Protein AF-A0A7C5FCS4-F1 (afdb_monomer_lite)

Structure (mmCIF, N/CA/C/O backbone):
data_AF-A0A7C5FCS4-F1
#
_entry.id   AF-A0A7C5FCS4-F1
#
loop_
_atom_site.group_PDB
_atom_site.id
_atom_site.type_symbol
_atom_site.label_atom_id
_atom_site.label_alt_id
_atom_site.label_comp_id
_atom_site.label_asym_id
_atom_site.label_entity_id
_atom_site.label_seq_id
_atom_site.pdbx_PDB_ins_code
_atom_site.Cartn_x
_atom_site.Cartn_y
_atom_site.Cartn_z
_atom_site.occupancy
_atom_site.B_iso_or_equiv
_atom_site.auth_seq_id
_atom_site.auth_comp_id
_atom_site.auth_asym_id
_atom_site.auth_atom_id
_atom_site.pdbx_PDB_model_num
ATOM 1 N N . MET A 1 1 ? 15.646 -0.796 -1.103 1.00 85.25 1 MET A N 1
ATOM 2 C CA . MET A 1 1 ? 14.174 -0.862 -1.258 1.00 85.25 1 MET A CA 1
ATOM 3 C C . MET A 1 1 ? 13.494 -1.656 -0.151 1.00 85.25 1 MET A C 1
ATOM 5 O O . MET A 1 1 ? 12.630 -1.089 0.493 1.00 85.25 1 MET A O 1
ATOM 9 N N . VAL A 1 2 ? 13.900 -2.902 0.128 1.00 93.81 2 VAL A N 1
ATOM 10 C CA . VAL A 1 2 ? 13.300 -3.752 1.184 1.00 93.81 2 VAL A CA 1
ATOM 11 C C . VAL A 1 2 ? 13.309 -3.095 2.570 1.00 93.81 2 VAL A C 1
ATOM 13 O O . VAL A 1 2 ? 12.252 -2.844 3.139 1.00 93.81 2 VAL A O 1
ATOM 16 N N . ILE A 1 3 ? 14.501 -2.758 3.076 1.00 95.88 3 ILE A N 1
ATOM 17 C CA . ILE A 1 3 ? 14.681 -2.139 4.400 1.00 95.88 3 ILE A CA 1
ATOM 18 C C . ILE A 1 3 ? 13.900 -0.823 4.491 1.00 95.88 3 ILE A C 1
ATOM 20 O O . ILE A 1 3 ? 13.163 -0.596 5.443 1.00 95.88 3 ILE A O 1
ATOM 24 N N . LEU A 1 4 ? 14.008 0.010 3.453 1.00 96.19 4 LEU A N 1
ATOM 25 C CA . LEU A 1 4 ? 13.298 1.283 3.370 1.00 96.19 4 LEU A CA 1
ATOM 26 C C . LEU A 1 4 ? 11.774 1.098 3.430 1.00 96.19 4 LEU A C 1
ATOM 28 O O . LEU A 1 4 ? 11.115 1.793 4.192 1.00 96.19 4 LEU A O 1
ATOM 32 N N . GLY A 1 5 ? 11.223 0.147 2.667 1.00 97.19 5 GLY A N 1
ATOM 33 C CA . GLY A 1 5 ? 9.798 -0.179 2.700 1.00 97.19 5 GLY A CA 1
ATOM 34 C C . GLY A 1 5 ? 9.353 -0.593 4.096 1.00 97.19 5 GLY A C 1
ATOM 35 O O . GLY A 1 5 ? 8.392 -0.031 4.609 1.00 97.19 5 GLY A O 1
ATOM 36 N N . LEU A 1 6 ? 10.102 -1.488 4.746 1.00 98.19 6 LEU A N 1
ATOM 37 C CA . LEU A 1 6 ? 9.809 -1.956 6.102 1.00 98.19 6 LEU A CA 1
ATOM 38 C C . LEU A 1 6 ? 9.769 -0.800 7.110 1.00 98.19 6 LEU A C 1
ATOM 40 O O . LEU A 1 6 ? 8.772 -0.650 7.813 1.00 98.19 6 LEU A O 1
ATOM 44 N N . PHE A 1 7 ? 10.797 0.052 7.145 1.00 98.31 7 PHE A N 1
ATOM 45 C CA . PHE A 1 7 ? 10.842 1.179 8.083 1.00 98.31 7 PHE A CA 1
ATOM 46 C C . PHE A 1 7 ? 9.784 2.248 7.792 1.00 98.31 7 PHE A C 1
ATOM 48 O O . PHE A 1 7 ? 9.177 2.760 8.729 1.00 98.31 7 PHE A O 1
ATOM 55 N N . ILE A 1 8 ? 9.516 2.563 6.519 1.00 98.31 8 ILE A N 1
ATOM 56 C CA . ILE A 1 8 ? 8.449 3.510 6.158 1.00 98.31 8 ILE A CA 1
ATOM 57 C C . ILE A 1 8 ? 7.083 2.941 6.545 1.00 98.31 8 ILE A C 1
ATOM 59 O O . ILE A 1 8 ? 6.282 3.644 7.152 1.00 98.31 8 ILE A O 1
ATOM 63 N N . GLY A 1 9 ? 6.824 1.668 6.245 1.00 98.06 9 GLY A N 1
ATOM 64 C CA . GLY A 1 9 ? 5.586 0.991 6.625 1.00 98.06 9 GLY A CA 1
ATOM 65 C C . GLY A 1 9 ? 5.375 0.974 8.129 1.00 98.06 9 GLY A C 1
ATOM 66 O O . GLY A 1 9 ? 4.300 1.334 8.607 1.00 98.06 9 GLY A O 1
ATOM 67 N N . PHE A 1 10 ? 6.426 0.641 8.876 1.00 98.44 10 PHE A N 1
ATOM 68 C CA . PHE A 1 10 ? 6.411 0.676 10.331 1.00 98.44 10 PHE A CA 1
ATOM 69 C C . PHE A 1 10 ? 6.133 2.085 10.871 1.00 98.44 10 PHE A C 1
ATOM 71 O O . PHE A 1 10 ? 5.265 2.253 11.725 1.00 98.44 10 PHE A O 1
ATOM 78 N N . GLY A 1 11 ? 6.838 3.100 10.361 1.00 98.19 11 GLY A N 1
ATOM 79 C CA . GLY A 1 11 ? 6.703 4.487 10.805 1.00 98.19 11 GLY A CA 1
ATOM 80 C C . GLY A 1 11 ? 5.325 5.076 10.503 1.00 98.19 11 GLY A C 1
ATOM 81 O O . GLY A 1 11 ? 4.679 5.615 11.399 1.00 98.19 11 GLY A O 1
ATOM 82 N N . VAL A 1 12 ? 4.837 4.917 9.267 1.00 98.06 12 VAL A N 1
ATOM 83 C CA . VAL A 1 12 ? 3.504 5.392 8.854 1.00 98.06 12 VAL A CA 1
ATOM 84 C C . VAL A 1 12 ? 2.413 4.701 9.669 1.00 98.06 12 VAL A C 1
ATOM 86 O O . VAL A 1 12 ? 1.536 5.369 10.210 1.00 98.06 12 VAL A O 1
ATOM 89 N N . SER A 1 13 ? 2.487 3.375 9.804 1.00 97.75 13 SER A N 1
ATOM 90 C CA . SER A 1 13 ? 1.533 2.596 10.596 1.00 97.75 13 SER A CA 1
ATOM 91 C C . SER A 1 13 ? 1.537 3.022 12.062 1.00 97.75 13 SER A C 1
ATOM 93 O O . SER A 1 13 ? 0.475 3.277 12.618 1.00 97.75 13 SER A O 1
ATOM 95 N N . SER A 1 14 ? 2.716 3.168 12.673 1.00 96.88 14 SER A N 1
ATOM 96 C CA . SER A 1 14 ? 2.851 3.670 14.046 1.00 96.88 14 SER A CA 1
ATOM 97 C C . SER A 1 14 ? 2.213 5.051 14.212 1.00 96.88 14 SER A C 1
ATOM 99 O O . SER A 1 14 ? 1.534 5.277 15.204 1.00 96.88 14 SER A O 1
ATOM 101 N N . GLY A 1 15 ? 2.358 5.944 13.226 1.00 95.94 15 GLY A N 1
ATOM 102 C CA . GLY A 1 15 ? 1.738 7.272 13.230 1.00 95.94 15 GLY A CA 1
ATOM 103 C C . GLY A 1 15 ? 0.207 7.237 13.285 1.00 95.94 15 GLY A C 1
ATOM 104 O O . GLY A 1 15 ? -0.393 7.962 14.074 1.00 95.94 15 GLY A O 1
ATOM 105 N N . PHE A 1 16 ? -0.432 6.362 12.502 1.00 95.69 16 PHE A N 1
ATOM 106 C CA . PHE A 1 16 ? -1.891 6.171 12.548 1.00 95.69 16 PHE A CA 1
ATOM 107 C C . PHE A 1 16 ? -2.375 5.467 13.818 1.00 95.69 16 PHE A C 1
ATOM 109 O O . PHE A 1 16 ? -3.551 5.570 14.150 1.00 95.69 16 PHE A O 1
ATOM 116 N N . LEU A 1 17 ? -1.489 4.744 14.500 1.00 95.56 17 LEU A N 1
ATOM 117 C CA . LEU A 1 17 ? -1.783 3.994 15.718 1.00 95.56 17 LEU A CA 1
ATOM 118 C C . LEU A 1 17 ? -1.378 4.746 16.995 1.00 95.56 17 LEU A C 1
ATOM 120 O O . LEU A 1 17 ? -1.420 4.164 18.076 1.00 95.56 17 LEU A O 1
ATOM 124 N N . LEU A 1 18 ? -0.977 6.018 16.890 1.00 91.88 18 LEU A N 1
ATOM 125 C CA . LEU A 1 18 ? -0.641 6.830 18.055 1.00 91.88 18 LEU A CA 1
ATOM 126 C C . LEU A 1 18 ? -1.864 6.981 18.958 1.00 91.88 18 LEU A C 1
ATOM 128 O O . LEU A 1 18 ? -2.881 7.554 18.569 1.00 91.88 18 LEU A O 1
ATOM 132 N N . TYR A 1 19 ? -1.729 6.491 20.186 1.00 87.69 19 TYR A N 1
ATOM 133 C CA . TYR A 1 19 ? -2.782 6.514 21.184 1.00 87.69 19 TYR A CA 1
ATOM 134 C C . TYR A 1 19 ? -2.382 7.397 22.365 1.00 87.69 19 TYR A C 1
ATOM 136 O O . TYR A 1 19 ? -1.317 7.234 22.956 1.00 87.69 19 TYR A O 1
ATOM 144 N N . SER A 1 20 ? -3.248 8.352 22.707 1.00 83.69 20 SER A N 1
ATOM 145 C CA . SER A 1 20 ? -3.027 9.305 23.803 1.00 83.69 20 SER A CA 1
ATOM 146 C C . SER A 1 20 ? -3.651 8.863 25.131 1.00 83.69 20 SER A C 1
ATOM 148 O O . SER A 1 20 ? -3.504 9.559 26.135 1.00 83.69 20 SER A O 1
ATOM 150 N N . GLY A 1 21 ? -4.406 7.757 25.137 1.00 81.38 21 GLY A N 1
ATOM 151 C CA . GLY A 1 21 ? -5.218 7.328 26.280 1.00 81.38 21 GLY A CA 1
ATOM 152 C C . GLY A 1 21 ? -6.524 8.107 26.468 1.00 81.38 21 GLY A C 1
ATOM 153 O O . GLY A 1 21 ? -7.326 7.739 27.319 1.00 81.38 21 GLY A O 1
ATOM 154 N N . LYS A 1 22 ? -6.742 9.190 25.708 1.00 80.62 22 LYS A N 1
ATOM 155 C CA . LYS A 1 22 ? -7.906 10.082 25.866 1.00 80.62 22 LYS A CA 1
ATOM 156 C C . LYS A 1 22 ? -8.926 9.969 24.742 1.00 80.62 22 LYS A C 1
ATOM 158 O O . LYS A 1 22 ? -10.093 10.262 24.968 1.00 80.62 22 LYS A O 1
ATOM 163 N N . GLU A 1 23 ? -8.485 9.564 23.556 1.00 84.62 23 GLU A N 1
ATOM 164 C CA . GLU A 1 23 ? -9.305 9.503 22.346 1.00 84.62 23 GLU A CA 1
ATOM 165 C C . GLU A 1 23 ? -9.105 8.166 21.638 1.00 84.62 23 GLU A C 1
ATOM 167 O O . GLU A 1 23 ? -8.012 7.601 21.664 1.00 84.62 23 GLU A O 1
ATOM 172 N N . LEU A 1 24 ? -10.155 7.677 20.977 1.00 89.44 24 LEU A N 1
ATOM 173 C CA . LEU A 1 24 ? -10.100 6.435 20.211 1.00 89.44 24 LEU A CA 1
ATOM 174 C C . LEU A 1 24 ? -9.298 6.614 18.923 1.00 89.44 24 LEU A C 1
ATOM 176 O O . LEU A 1 24 ? -9.475 7.590 18.191 1.00 89.44 24 LEU A O 1
ATOM 180 N N . VAL A 1 25 ? -8.482 5.616 18.592 1.00 92.44 25 VAL A N 1
ATOM 181 C CA . VAL A 1 25 ? -7.771 5.582 17.313 1.00 92.44 25 VAL A CA 1
ATOM 182 C C . VAL A 1 25 ? -8.746 5.233 16.194 1.00 92.44 25 VAL A C 1
ATOM 184 O O . VAL A 1 25 ? -9.406 4.194 16.233 1.00 92.44 25 VAL A O 1
ATOM 187 N N . ASN A 1 26 ? -8.834 6.084 15.170 1.00 93.50 26 ASN A N 1
ATOM 188 C CA . ASN A 1 26 ? -9.756 5.867 14.059 1.00 93.50 26 ASN A CA 1
ATOM 189 C C . ASN A 1 26 ? -9.263 4.742 13.130 1.00 93.50 26 ASN A C 1
ATOM 191 O O . ASN A 1 26 ? -8.435 4.954 12.238 1.00 93.50 26 ASN A O 1
ATOM 195 N N . ALA A 1 27 ? -9.833 3.551 13.302 1.00 95.44 27 ALA A N 1
ATOM 196 C CA . ALA A 1 27 ? -9.495 2.351 12.548 1.00 95.44 27 ALA A CA 1
ATOM 197 C C . ALA A 1 27 ? -9.761 2.490 11.039 1.00 95.44 27 ALA A C 1
ATOM 199 O O . ALA A 1 27 ? -9.074 1.866 10.229 1.00 95.44 27 ALA A O 1
ATOM 200 N N . LEU A 1 28 ? -10.713 3.339 10.629 1.00 95.38 28 LEU A N 1
ATOM 201 C CA . LEU A 1 28 ? -11.002 3.563 9.209 1.00 95.38 28 LEU A CA 1
ATOM 202 C C . LEU A 1 28 ? -9.877 4.308 8.495 1.00 95.38 28 LEU A C 1
ATOM 204 O O . LEU A 1 28 ? -9.607 4.013 7.332 1.00 95.38 28 LEU A O 1
ATOM 208 N N . LEU A 1 29 ? -9.200 5.237 9.176 1.00 95.12 29 LEU A N 1
ATOM 209 C CA . LEU A 1 29 ? -8.055 5.942 8.595 1.00 95.12 29 LEU A CA 1
ATOM 210 C C . LEU A 1 29 ? -6.896 4.979 8.353 1.00 95.12 29 LEU A C 1
ATOM 212 O O . LEU A 1 29 ? -6.301 5.000 7.276 1.00 95.12 29 LEU A O 1
ATOM 216 N N . TYR A 1 30 ? -6.638 4.091 9.313 1.00 97.25 30 TYR A N 1
ATOM 217 C CA . TYR A 1 30 ? -5.653 3.029 9.156 1.00 97.25 30 TYR A CA 1
ATOM 218 C C . TYR A 1 30 ? -5.995 2.125 7.964 1.00 97.25 30 TYR A C 1
ATOM 220 O O . TYR A 1 30 ? -5.184 1.961 7.053 1.00 97.25 30 TYR A O 1
ATOM 228 N N . LEU A 1 31 ? -7.221 1.587 7.916 1.00 97.75 31 LEU A N 1
ATOM 229 C CA . LEU A 1 31 ? -7.670 0.736 6.810 1.00 97.75 31 LEU A CA 1
ATOM 230 C C . LEU A 1 31 ? -7.550 1.444 5.457 1.00 97.75 31 LEU A C 1
ATOM 232 O O . LEU A 1 31 ? -7.069 0.857 4.491 1.00 97.75 31 LEU A O 1
ATOM 236 N N . PHE A 1 32 ? -7.958 2.708 5.371 1.00 97.06 32 PHE A N 1
ATOM 237 C CA . PHE A 1 32 ? -7.907 3.451 4.121 1.00 97.06 32 PHE A CA 1
ATOM 238 C C . PHE A 1 32 ? -6.467 3.727 3.676 1.00 97.06 32 PHE A C 1
ATOM 240 O O . PHE A 1 32 ? -6.083 3.308 2.587 1.00 97.06 32 PHE A O 1
ATOM 247 N N . PHE A 1 33 ? -5.655 4.390 4.503 1.00 97.62 33 PHE A N 1
ATOM 248 C CA . PHE A 1 33 ? -4.335 4.879 4.091 1.00 97.62 33 PHE A CA 1
ATOM 249 C C . PHE A 1 33 ? -3.237 3.818 4.116 1.00 97.62 33 PHE A C 1
ATOM 251 O O . PHE A 1 33 ? -2.309 3.898 3.314 1.00 97.62 33 PHE A O 1
ATOM 258 N N . VAL A 1 34 ? -3.319 2.831 5.009 1.00 98.06 34 VAL A N 1
ATOM 259 C CA . VAL A 1 34 ? -2.264 1.818 5.175 1.00 98.06 34 VAL A CA 1
ATOM 260 C C . VAL A 1 34 ? -2.566 0.560 4.360 1.00 98.06 34 VAL A C 1
ATOM 262 O O . VAL A 1 34 ? -1.643 -0.088 3.860 1.00 98.06 34 VAL A O 1
ATOM 265 N N . VAL A 1 35 ? -3.847 0.227 4.171 1.00 98.00 35 VAL A N 1
ATOM 266 C CA . VAL A 1 35 ? -4.261 -1.033 3.535 1.00 98.00 35 VAL A CA 1
ATOM 267 C C . VAL A 1 35 ? -4.834 -0.804 2.135 1.00 98.00 35 VAL A C 1
ATOM 269 O O . VAL A 1 35 ? -4.206 -1.193 1.147 1.00 98.00 35 VAL A O 1
ATOM 272 N N . PHE A 1 36 ? -6.001 -0.163 2.026 1.00 97.44 36 PHE A N 1
ATOM 273 C CA . PHE A 1 36 ? -6.780 -0.129 0.783 1.00 97.44 36 PHE A CA 1
ATOM 274 C C . PHE A 1 36 ? -6.215 0.814 -0.279 1.00 97.44 36 PHE A C 1
ATOM 276 O O . PHE A 1 36 ? -6.084 0.410 -1.433 1.00 97.44 36 PHE A O 1
ATOM 283 N N . LEU A 1 37 ? -5.841 2.044 0.080 1.00 97.31 37 LEU A N 1
ATOM 284 C CA . LEU A 1 37 ? -5.307 3.019 -0.873 1.00 97.31 37 LEU A CA 1
ATOM 285 C C . LEU A 1 37 ? -3.985 2.535 -1.498 1.00 97.31 37 LEU A C 1
ATOM 287 O O . LEU A 1 37 ? -3.875 2.529 -2.728 1.00 97.31 37 LEU A O 1
ATOM 291 N N . PRO A 1 38 ? -3.006 2.024 -0.725 1.00 97.19 38 PRO A N 1
ATOM 292 C CA . PRO A 1 38 ? -1.806 1.454 -1.320 1.00 97.19 38 PRO A CA 1
ATOM 293 C C . PRO A 1 38 ? -2.103 0.204 -2.165 1.00 97.19 38 PRO A C 1
ATOM 295 O O . PRO A 1 38 ? -1.353 -0.097 -3.100 1.00 97.19 38 PRO A O 1
ATOM 298 N N . ALA A 1 39 ? -3.129 -0.588 -1.819 1.00 96.31 39 ALA A N 1
ATOM 299 C CA . ALA A 1 39 ? -3.498 -1.777 -2.594 1.00 96.31 39 ALA A CA 1
ATOM 300 C C . ALA A 1 39 ? -4.077 -1.362 -3.951 1.00 96.31 39 ALA A C 1
ATOM 302 O O . ALA A 1 39 ? -3.617 -1.858 -4.976 1.00 96.31 39 ALA A O 1
ATOM 303 N N . LEU A 1 40 ? -4.969 -0.367 -3.962 1.00 97.25 40 LEU A N 1
ATOM 304 C CA . LEU A 1 40 ? -5.523 0.241 -5.170 1.00 97.25 40 LEU A CA 1
ATOM 305 C C . LEU A 1 40 ? -4.425 0.749 -6.109 1.00 97.25 40 LEU A C 1
ATOM 307 O O . LEU A 1 40 ? -4.446 0.434 -7.297 1.00 97.25 40 LEU A O 1
ATOM 311 N N . PHE A 1 41 ? -3.431 1.479 -5.595 1.00 97.25 41 PHE A N 1
ATOM 312 C CA . PHE A 1 41 ? -2.316 1.942 -6.428 1.00 97.25 41 PHE A CA 1
ATOM 313 C C . PHE A 1 41 ? -1.488 0.791 -7.007 1.00 97.25 41 PHE A C 1
ATOM 315 O O . PHE A 1 41 ? -1.041 0.876 -8.153 1.00 97.25 41 PHE A O 1
ATOM 322 N N . SER A 1 42 ? -1.328 -0.307 -6.263 1.00 95.81 42 SER A N 1
ATOM 323 C CA . SER A 1 42 ? -0.644 -1.507 -6.765 1.00 95.81 42 SER A CA 1
ATOM 324 C C . SER A 1 42 ? -1.430 -2.140 -7.922 1.00 95.81 42 SER A C 1
ATOM 326 O O . SER A 1 42 ? -0.846 -2.473 -8.954 1.00 95.81 42 SER A O 1
ATOM 328 N N . THR A 1 43 ? -2.761 -2.214 -7.804 1.00 95.81 43 THR A N 1
ATOM 329 C CA . THR A 1 43 ? -3.659 -2.672 -8.875 1.00 95.81 43 THR A CA 1
ATOM 330 C C . THR A 1 43 ? -3.566 -1.792 -10.113 1.00 95.81 43 THR A C 1
ATOM 332 O O . THR A 1 43 ? -3.383 -2.301 -11.215 1.00 95.81 43 THR A O 1
ATOM 335 N N . VAL A 1 44 ? -3.659 -0.469 -9.945 1.00 96.06 44 VAL A N 1
ATOM 336 C CA . VAL A 1 44 ? -3.573 0.493 -11.055 1.00 96.06 44 VAL A CA 1
ATOM 337 C C . VAL A 1 44 ? -2.228 0.364 -11.765 1.00 96.06 44 VAL A C 1
ATOM 339 O O . VAL A 1 44 ? -2.181 0.316 -12.991 1.00 96.06 44 VAL A O 1
ATOM 342 N N . THR A 1 45 ? -1.141 0.217 -11.008 1.00 94.44 45 THR A N 1
ATOM 343 C CA . THR A 1 45 ? 0.206 0.019 -11.557 1.00 94.44 45 THR A CA 1
ATOM 344 C C . THR A 1 45 ? 0.292 -1.267 -12.381 1.00 94.44 45 THR A C 1
ATOM 346 O O . THR A 1 45 ? 0.848 -1.251 -13.480 1.00 94.44 45 THR A O 1
ATOM 349 N N . LEU A 1 46 ? -0.306 -2.367 -11.906 1.00 94.06 46 LEU A N 1
ATOM 350 C CA . LEU A 1 46 ? -0.383 -3.604 -12.684 1.00 94.06 46 LEU A CA 1
ATOM 351 C C . LEU A 1 46 ? -1.163 -3.400 -13.987 1.00 94.06 46 LEU A C 1
ATOM 353 O O . LEU A 1 46 ? -0.707 -3.816 -15.046 1.00 94.06 46 LEU A O 1
ATOM 357 N N . VAL A 1 47 ? -2.329 -2.758 -13.918 1.00 93.25 47 VAL A N 1
ATOM 358 C CA . VAL A 1 47 ? -3.176 -2.507 -15.090 1.00 93.25 47 VAL A CA 1
ATOM 359 C C . VAL A 1 47 ? -2.425 -1.673 -16.131 1.00 93.25 47 VAL A C 1
ATOM 361 O O . VAL A 1 47 ? -2.406 -2.032 -17.306 1.00 93.25 47 VAL A O 1
ATOM 364 N N . LEU A 1 48 ? -1.727 -0.616 -15.709 1.00 91.44 48 LEU A N 1
ATOM 365 C CA . LEU A 1 48 ? -0.900 0.204 -16.599 1.00 91.44 48 LEU A CA 1
ATOM 366 C C . LEU A 1 48 ? 0.241 -0.595 -17.242 1.00 91.44 48 LEU A C 1
ATOM 368 O O . LEU A 1 48 ? 0.505 -0.424 -18.432 1.00 91.44 48 LEU A O 1
ATOM 372 N N . LEU A 1 49 ? 0.879 -1.502 -16.494 1.00 89.94 49 LEU A N 1
ATOM 373 C CA . LEU A 1 49 ? 1.891 -2.412 -17.036 1.00 89.94 49 LEU A CA 1
ATOM 374 C C . LEU A 1 49 ? 1.307 -3.345 -18.108 1.00 89.94 49 LEU A C 1
ATOM 376 O O . LEU A 1 49 ? 1.969 -3.612 -19.111 1.00 89.94 49 LEU A O 1
ATOM 380 N N . LEU A 1 50 ? 0.076 -3.832 -17.920 1.00 87.50 50 LEU A N 1
ATOM 381 C CA . LEU A 1 50 ? -0.598 -4.678 -18.910 1.00 87.50 50 LEU A CA 1
ATOM 382 C C . LEU A 1 50 ? -0.889 -3.918 -20.213 1.00 87.50 50 LEU A C 1
ATOM 384 O O . LEU A 1 50 ? -0.806 -4.518 -21.283 1.00 87.50 50 LEU A O 1
ATOM 388 N N . PHE A 1 51 ? -1.156 -2.609 -20.141 1.00 84.00 51 PHE A N 1
ATOM 389 C CA . PHE A 1 51 ? -1.318 -1.754 -21.322 1.00 84.00 51 PHE A CA 1
ATOM 390 C C . PHE A 1 51 ? 0.012 -1.349 -21.977 1.00 84.00 51 PHE A C 1
ATOM 392 O O . PHE A 1 51 ? 0.078 -1.219 -23.197 1.00 84.00 51 PHE A O 1
ATOM 399 N N . ARG A 1 52 ? 1.079 -1.141 -21.194 1.00 76.50 52 ARG A N 1
ATOM 400 C CA . ARG A 1 52 ? 2.396 -0.676 -21.674 1.00 76.50 52 ARG A CA 1
ATOM 401 C C . ARG A 1 52 ? 3.490 -1.660 -21.268 1.00 76.50 52 ARG A C 1
ATOM 403 O O . ARG A 1 52 ? 4.275 -1.416 -20.352 1.00 76.50 52 ARG A O 1
ATOM 410 N N . ARG A 1 53 ? 3.516 -2.805 -21.952 1.00 69.81 53 ARG A N 1
ATOM 411 C CA . ARG A 1 53 ? 4.401 -3.925 -21.621 1.00 69.81 53 ARG A CA 1
ATOM 412 C C . ARG A 1 53 ? 5.796 -3.752 -22.228 1.00 69.81 53 ARG A C 1
ATOM 414 O O . ARG A 1 53 ? 6.114 -4.364 -23.246 1.00 69.81 53 ARG A O 1
ATOM 421 N N . ASP A 1 54 ? 6.627 -2.941 -21.582 1.00 69.88 54 ASP A N 1
ATOM 422 C CA . ASP A 1 54 ? 8.066 -2.854 -21.852 1.00 69.88 54 ASP A CA 1
ATOM 423 C C . ASP A 1 54 ? 8.898 -3.480 -20.704 1.00 69.88 54 ASP A C 1
ATOM 425 O O . ASP A 1 54 ? 8.418 -3.664 -19.580 1.00 69.88 54 ASP A O 1
ATOM 429 N N . ALA A 1 55 ? 10.140 -3.886 -20.993 1.00 66.19 55 ALA A N 1
ATOM 430 C CA . ALA A 1 55 ? 10.984 -4.601 -20.028 1.00 66.19 55 ALA A CA 1
ATOM 431 C C . ALA A 1 55 ? 11.449 -3.712 -18.858 1.00 66.19 55 ALA A C 1
ATOM 433 O O . ALA A 1 55 ? 11.555 -4.183 -17.725 1.00 66.19 55 ALA A O 1
ATOM 434 N N . LYS A 1 56 ? 11.677 -2.416 -19.111 1.00 72.19 56 LYS A N 1
ATOM 435 C CA . LYS A 1 56 ? 12.115 -1.443 -18.097 1.00 72.19 56 LYS A CA 1
ATOM 436 C C . LYS A 1 56 ? 11.002 -1.165 -17.077 1.00 72.19 56 LYS A C 1
ATOM 438 O O . LYS A 1 56 ? 11.250 -1.110 -15.875 1.00 72.19 56 LYS A O 1
ATOM 443 N N . SER A 1 57 ? 9.767 -1.062 -17.552 1.00 79.62 57 SER A N 1
ATOM 444 C CA . SER A 1 57 ? 8.535 -0.955 -16.777 1.00 79.62 57 SER A CA 1
ATOM 445 C C . SER A 1 57 ? 8.329 -2.203 -15.926 1.00 79.62 57 SER A C 1
ATOM 447 O O . SER A 1 57 ? 8.043 -2.084 -14.739 1.00 79.62 57 SER A O 1
ATOM 449 N N . LEU A 1 58 ? 8.583 -3.405 -16.462 1.00 84.81 58 LEU A N 1
ATOM 450 C CA . LEU A 1 58 ? 8.467 -4.648 -15.693 1.00 84.81 58 LEU A CA 1
ATOM 451 C C . LEU A 1 58 ? 9.391 -4.670 -14.461 1.00 84.81 58 LEU A C 1
ATOM 453 O O . LEU A 1 58 ? 8.943 -5.007 -13.364 1.00 84.81 58 LEU A O 1
ATOM 457 N N . GLU A 1 59 ? 10.665 -4.302 -14.617 1.00 85.69 59 GLU A N 1
ATOM 458 C CA . GLU A 1 59 ? 11.621 -4.237 -13.499 1.00 85.69 59 GLU A CA 1
ATOM 459 C C . GLU A 1 59 ? 11.267 -3.139 -12.484 1.00 85.69 59 GLU A C 1
ATOM 461 O O . GLU A 1 59 ? 11.338 -3.362 -11.267 1.00 85.69 59 GLU A O 1
ATOM 466 N N . GLY A 1 60 ? 10.814 -1.979 -12.968 1.00 89.19 60 GLY A N 1
ATOM 467 C CA . GLY A 1 60 ? 10.313 -0.895 -12.123 1.00 89.19 60 GLY A CA 1
ATOM 468 C C . GLY A 1 60 ? 9.092 -1.313 -11.297 1.00 89.19 60 GLY A C 1
ATOM 469 O O . GLY A 1 60 ? 9.055 -1.094 -10.084 1.00 89.19 60 GLY A O 1
ATOM 470 N N . VAL A 1 61 ? 8.125 -1.993 -11.918 1.00 92.44 61 VAL A N 1
ATOM 471 C CA . VAL A 1 61 ? 6.914 -2.491 -11.248 1.00 92.44 61 VAL A CA 1
ATOM 472 C C . VAL A 1 61 ? 7.247 -3.580 -10.232 1.00 92.44 61 VAL A C 1
ATOM 474 O O . VAL A 1 61 ? 6.742 -3.526 -9.112 1.00 92.44 61 VAL A O 1
ATOM 477 N N . LYS A 1 62 ? 8.149 -4.521 -10.551 1.00 93.06 62 LYS A N 1
ATOM 478 C CA . LYS A 1 62 ? 8.639 -5.512 -9.572 1.00 93.06 62 LYS A CA 1
ATOM 479 C C . LYS A 1 62 ? 9.242 -4.833 -8.346 1.00 93.06 62 LYS A C 1
ATOM 481 O O . LYS A 1 62 ? 8.920 -5.205 -7.221 1.00 93.06 62 LYS A O 1
ATOM 486 N N . SER A 1 63 ? 10.072 -3.813 -8.559 1.00 92.38 63 SER A N 1
ATOM 487 C CA . SER A 1 63 ? 10.691 -3.044 -7.474 1.00 92.38 63 SER A CA 1
ATOM 488 C C . SER A 1 63 ? 9.653 -2.301 -6.627 1.00 92.38 63 SER A C 1
ATOM 490 O O . SER A 1 63 ? 9.745 -2.311 -5.399 1.00 92.38 63 SER A O 1
ATOM 492 N N . SER A 1 64 ? 8.636 -1.711 -7.265 1.00 93.94 64 SER A N 1
ATOM 493 C CA . SER A 1 64 ? 7.513 -1.047 -6.590 1.00 93.94 64 SER A CA 1
ATOM 494 C C . SER A 1 64 ? 6.682 -2.026 -5.752 1.00 93.94 64 SER A C 1
ATOM 496 O O . SER A 1 64 ? 6.403 -1.760 -4.583 1.00 93.94 64 SER A O 1
ATOM 498 N N . PHE A 1 65 ? 6.351 -3.201 -6.295 1.00 95.94 65 PHE A N 1
ATOM 499 C CA . PHE A 1 65 ? 5.599 -4.231 -5.572 1.00 95.94 65 PHE A CA 1
ATOM 500 C C . PHE A 1 65 ? 6.399 -4.833 -4.425 1.00 95.94 65 PHE A C 1
ATOM 502 O O . PHE A 1 65 ? 5.842 -5.057 -3.352 1.00 95.94 65 PHE A O 1
ATOM 509 N N . LEU A 1 66 ? 7.707 -5.027 -4.607 1.00 96.25 66 LEU A N 1
ATOM 510 C CA . LEU A 1 66 ? 8.594 -5.459 -3.534 1.00 96.25 66 LEU A CA 1
ATOM 511 C C . LEU A 1 66 ? 8.634 -4.420 -2.405 1.00 96.25 66 LEU A C 1
ATOM 513 O O . LEU A 1 66 ? 8.480 -4.775 -1.240 1.00 96.25 66 LEU A O 1
ATOM 517 N N . PHE A 1 67 ? 8.776 -3.134 -2.736 1.00 97.19 67 PHE A N 1
ATOM 518 C CA . PHE A 1 67 ? 8.692 -2.056 -1.750 1.00 97.19 67 PHE A CA 1
ATOM 519 C C . PHE A 1 67 ? 7.345 -2.069 -1.011 1.00 97.19 67 PHE A C 1
ATOM 521 O O . PHE A 1 67 ? 7.328 -2.063 0.218 1.00 97.19 67 PHE A O 1
ATOM 528 N N . GLY A 1 68 ? 6.227 -2.148 -1.741 1.00 96.94 68 GLY A N 1
ATOM 529 C CA . GLY A 1 68 ? 4.881 -2.178 -1.166 1.00 96.94 68 GLY A CA 1
ATOM 530 C C . GLY A 1 68 ? 4.624 -3.395 -0.271 1.00 96.94 68 GLY A C 1
ATOM 531 O O . GLY A 1 68 ? 3.970 -3.272 0.762 1.00 96.94 68 GLY A O 1
ATOM 532 N N . LEU A 1 69 ? 5.170 -4.562 -0.625 1.00 97.88 69 LEU A N 1
ATOM 533 C CA . LEU A 1 69 ? 5.092 -5.772 0.194 1.00 97.88 69 LEU A CA 1
ATOM 534 C C . LEU A 1 69 ? 5.793 -5.564 1.541 1.00 97.88 69 LEU A C 1
ATOM 536 O O . LEU A 1 69 ? 5.197 -5.804 2.590 1.00 97.88 69 LEU A O 1
ATOM 540 N N . PHE A 1 70 ? 7.033 -5.071 1.524 1.00 98.25 70 PHE A N 1
ATOM 541 C CA . PHE A 1 70 ? 7.780 -4.823 2.758 1.00 98.25 70 PHE A CA 1
ATOM 542 C C . PHE A 1 70 ? 7.223 -3.652 3.569 1.00 98.25 70 PHE A C 1
ATOM 544 O O . PHE A 1 70 ? 7.263 -3.712 4.794 1.00 98.25 70 PHE A O 1
ATOM 551 N N . PHE A 1 71 ? 6.619 -2.653 2.922 1.00 98.50 71 PHE A N 1
ATOM 552 C CA . PHE A 1 71 ? 5.803 -1.643 3.594 1.00 98.50 71 PHE A CA 1
ATOM 553 C C . PHE A 1 71 ? 4.660 -2.282 4.387 1.00 98.50 71 PHE A C 1
ATOM 555 O O . PHE A 1 71 ? 4.513 -2.009 5.576 1.00 98.50 71 PHE A O 1
ATOM 562 N N . SER A 1 72 ? 3.887 -3.189 3.784 1.00 98.31 72 SER A N 1
ATOM 563 C CA . SER A 1 72 ? 2.800 -3.865 4.501 1.00 98.31 72 SER A CA 1
ATOM 564 C C . SER A 1 72 ? 3.283 -4.803 5.598 1.00 98.31 72 SER A C 1
ATOM 566 O O . SER A 1 72 ? 2.629 -4.887 6.631 1.00 98.31 72 SER A O 1
ATOM 568 N N . ILE A 1 73 ? 4.432 -5.458 5.421 1.00 98.50 73 ILE A N 1
ATOM 569 C CA . ILE A 1 73 ? 5.061 -6.254 6.483 1.00 98.50 73 ILE A CA 1
ATOM 570 C C . ILE A 1 73 ? 5.464 -5.348 7.655 1.00 98.50 73 ILE A C 1
ATOM 572 O O . ILE A 1 73 ? 5.139 -5.649 8.801 1.00 98.50 73 ILE A O 1
ATOM 576 N N . GLY A 1 74 ? 6.111 -4.212 7.382 1.00 98.50 74 GLY A N 1
ATOM 577 C CA . GLY A 1 74 ? 6.455 -3.224 8.406 1.00 98.50 74 GLY A CA 1
ATOM 578 C C . GLY A 1 74 ? 5.224 -2.686 9.139 1.00 98.50 74 GLY A C 1
ATOM 579 O O . GLY A 1 74 ? 5.218 -2.619 10.366 1.00 98.50 74 GLY A O 1
ATOM 580 N N . ALA A 1 75 ? 4.154 -2.374 8.404 1.00 98.62 75 ALA A N 1
ATOM 581 C CA . ALA A 1 75 ? 2.886 -1.922 8.973 1.00 98.62 75 ALA A CA 1
ATOM 582 C C . ALA A 1 75 ? 2.195 -2.998 9.828 1.00 98.62 75 ALA A C 1
ATOM 584 O O . ALA A 1 75 ? 1.652 -2.700 10.890 1.00 98.62 75 ALA A O 1
ATOM 585 N N . PHE A 1 76 ? 2.250 -4.258 9.394 1.00 98.44 76 PHE A N 1
ATOM 586 C CA . PHE A 1 76 ? 1.740 -5.393 10.156 1.00 98.44 76 PHE A CA 1
ATOM 587 C C . PHE A 1 76 ? 2.486 -5.540 11.485 1.00 98.44 76 PHE A C 1
ATOM 589 O O . PHE A 1 76 ? 1.855 -5.625 12.535 1.00 98.44 76 PHE A O 1
ATOM 596 N N . PHE A 1 77 ? 3.822 -5.487 11.469 1.00 98.12 77 PHE A N 1
ATOM 597 C CA . PHE A 1 77 ? 4.611 -5.540 12.700 1.00 98.12 77 PHE A CA 1
ATOM 598 C C . PHE A 1 77 ? 4.379 -4.333 13.609 1.00 98.12 77 PHE A C 1
ATOM 600 O O . PHE A 1 77 ? 4.294 -4.519 14.818 1.00 98.12 77 PHE A O 1
ATOM 607 N N . ALA A 1 78 ? 4.223 -3.124 13.062 1.00 98.06 78 ALA A N 1
ATOM 608 C CA . ALA A 1 78 ? 3.855 -1.952 13.855 1.00 98.06 78 ALA A CA 1
ATOM 609 C C . ALA A 1 78 ? 2.520 -2.162 14.579 1.00 98.06 78 ALA A C 1
ATOM 611 O O . ALA A 1 78 ? 2.451 -1.943 15.782 1.00 98.06 78 ALA A O 1
ATOM 612 N N . LEU A 1 79 ? 1.491 -2.662 13.884 1.00 97.94 79 LEU A N 1
ATOM 613 C CA . LEU A 1 79 ? 0.207 -2.987 14.509 1.00 97.94 79 LEU A CA 1
ATOM 614 C C . LEU A 1 79 ? 0.365 -4.005 15.647 1.00 97.94 79 LEU A C 1
ATOM 616 O O . LEU A 1 79 ? -0.139 -3.772 16.743 1.00 97.94 79 LEU A O 1
ATOM 620 N N . PHE A 1 80 ? 1.084 -5.104 15.406 1.00 96.62 80 PHE A N 1
ATOM 621 C CA . PHE A 1 80 ? 1.316 -6.131 16.426 1.00 96.62 80 PHE A CA 1
ATOM 622 C C . PHE A 1 80 ? 2.083 -5.597 17.633 1.00 96.62 80 PHE A C 1
ATOM 624 O O . PHE A 1 80 ? 1.697 -5.869 18.765 1.00 96.62 80 PHE A O 1
ATOM 631 N N . ILE A 1 81 ? 3.148 -4.828 17.405 1.00 96.81 81 ILE A N 1
ATOM 632 C CA . ILE A 1 81 ? 3.957 -4.244 18.477 1.00 96.81 81 ILE A CA 1
ATOM 633 C C . ILE A 1 81 ? 3.125 -3.249 19.282 1.00 96.81 81 ILE A C 1
ATOM 635 O O . ILE A 1 81 ? 3.136 -3.319 20.509 1.00 96.81 81 ILE A O 1
ATOM 639 N N . THR A 1 82 ? 2.368 -2.364 18.630 1.00 95.38 82 THR A N 1
ATOM 640 C CA . THR A 1 82 ? 1.505 -1.406 19.329 1.00 95.38 82 THR A CA 1
ATOM 641 C C . THR A 1 82 ? 0.482 -2.123 20.198 1.00 95.38 82 THR A C 1
ATOM 643 O O . THR A 1 82 ? 0.399 -1.834 21.382 1.00 95.38 82 THR A O 1
ATOM 646 N N . VAL A 1 83 ? -0.241 -3.103 19.658 1.00 94.19 83 VAL A N 1
ATOM 647 C CA . VAL A 1 83 ? -1.275 -3.832 20.413 1.00 94.19 83 VAL A CA 1
ATOM 648 C C . VAL A 1 83 ? -0.673 -4.687 21.534 1.00 94.19 83 VAL A C 1
ATOM 650 O O . VAL A 1 83 ? -1.293 -4.864 22.575 1.00 94.19 83 VAL A O 1
ATOM 653 N N . ALA A 1 84 ? 0.544 -5.206 21.354 1.00 94.50 84 ALA A N 1
ATOM 654 C CA . ALA A 1 84 ? 1.234 -5.976 22.388 1.00 94.50 84 ALA A CA 1
ATOM 655 C C . ALA A 1 84 ? 1.803 -5.106 23.522 1.00 94.50 84 ALA A C 1
ATOM 657 O O . ALA A 1 84 ? 2.047 -5.616 24.613 1.00 94.50 84 ALA A O 1
ATOM 658 N N . THR A 1 85 ? 2.060 -3.821 23.265 1.00 94.00 85 THR A N 1
ATOM 659 C CA . THR A 1 85 ? 2.727 -2.915 24.219 1.00 94.00 85 THR A CA 1
ATOM 660 C C . THR A 1 85 ? 1.803 -1.858 24.811 1.00 94.00 85 THR A C 1
ATOM 662 O O . THR A 1 85 ? 2.109 -1.316 25.871 1.00 94.00 85 THR A O 1
ATOM 665 N N . GLN A 1 86 ? 0.686 -1.561 24.151 1.00 89.25 86 GLN A N 1
ATOM 666 C CA . GLN A 1 86 ? -0.251 -0.510 24.526 1.00 89.25 86 GLN A CA 1
ATOM 667 C C . GLN A 1 86 ? -1.663 -1.080 24.643 1.00 89.25 86 GLN A C 1
ATOM 669 O O . GLN A 1 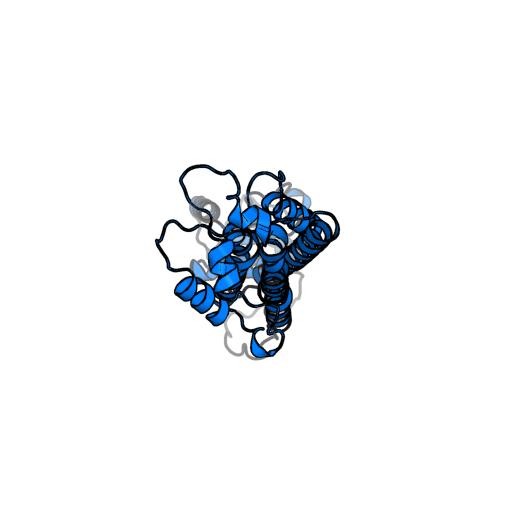86 ? -2.113 -1.831 23.779 1.00 89.25 86 GLN A O 1
ATOM 674 N N . ASP A 1 87 ? -2.389 -0.652 25.676 1.00 87.75 87 ASP A N 1
ATOM 675 C CA . ASP A 1 87 ? -3.826 -0.907 25.812 1.00 87.75 87 ASP A CA 1
ATOM 676 C C . ASP A 1 87 ? -4.608 0.074 24.922 1.00 87.75 87 ASP A C 1
ATOM 678 O O . ASP A 1 87 ? -5.164 1.079 25.369 1.00 87.75 87 ASP A O 1
ATOM 682 N N . ILE A 1 88 ? -4.503 -0.150 23.612 1.00 91.25 88 ILE A N 1
ATOM 683 C CA . ILE A 1 88 ? -5.049 0.723 22.576 1.00 91.25 88 ILE A CA 1
ATOM 684 C C . ILE A 1 88 ? -6.547 0.470 22.387 1.00 91.25 88 ILE A C 1
ATOM 686 O O . ILE A 1 88 ? -6.988 -0.661 22.191 1.00 91.25 88 ILE A O 1
ATOM 690 N N . ALA A 1 89 ? -7.328 1.549 22.380 1.00 92.19 89 ALA A N 1
ATOM 691 C CA . ALA A 1 89 ? -8.752 1.511 22.077 1.00 92.19 89 ALA A CA 1
ATOM 692 C C . ALA A 1 89 ? -9.009 2.087 20.679 1.00 92.19 89 ALA A C 1
ATOM 694 O O . ALA A 1 89 ? -8.588 3.203 20.355 1.00 92.19 89 ALA A O 1
ATOM 695 N N . PHE A 1 90 ? -9.721 1.329 19.847 1.00 94.19 90 PHE A N 1
ATOM 696 C CA . PHE A 1 90 ? -10.058 1.736 18.489 1.00 94.19 90 PHE A CA 1
ATOM 697 C C . PHE A 1 90 ? -11.503 2.208 18.383 1.00 94.19 90 PHE A C 1
ATOM 699 O O . PHE A 1 90 ? -12.389 1.788 19.126 1.00 94.19 90 PHE A O 1
ATOM 706 N N . GLY A 1 91 ? -11.742 3.062 17.396 1.00 92.31 91 GLY A N 1
ATOM 707 C CA . GLY A 1 91 ? -13.061 3.549 17.043 1.00 92.31 91 GLY A CA 1
ATOM 708 C C . GLY A 1 91 ? -13.219 3.740 15.545 1.00 92.31 91 GLY A C 1
ATOM 709 O O . GLY A 1 91 ? -12.254 3.700 14.780 1.00 92.31 91 GLY A O 1
ATOM 710 N N . TRP A 1 92 ? -14.448 3.991 15.118 1.00 93.19 92 TRP A N 1
ATOM 711 C CA . TRP A 1 92 ? -14.743 4.409 13.755 1.00 93.19 92 TRP A CA 1
ATOM 712 C C . TRP A 1 92 ? -15.606 5.665 13.760 1.00 93.19 92 TRP A C 1
ATOM 714 O O . TRP A 1 92 ? -16.484 5.859 14.599 1.00 93.19 92 TRP A O 1
ATOM 724 N N . ALA A 1 93 ? -15.354 6.527 12.783 1.00 89.50 93 ALA A N 1
ATOM 725 C CA . ALA A 1 93 ? -16.189 7.676 12.481 1.00 89.50 93 ALA A CA 1
ATOM 726 C C . ALA A 1 93 ? -16.230 7.868 10.972 1.00 89.50 93 ALA A C 1
ATOM 728 O O . ALA A 1 93 ? -15.204 7.779 10.296 1.00 89.50 93 ALA A O 1
ATOM 729 N N . THR A 1 94 ? -17.412 8.180 10.451 1.00 87.19 94 THR A N 1
ATOM 730 C CA . THR A 1 94 ? -17.591 8.554 9.046 1.00 87.19 94 THR A CA 1
ATOM 731 C C . THR A 1 94 ? -18.462 9.798 8.958 1.00 87.19 94 THR A C 1
ATOM 733 O O . THR A 1 94 ? -19.220 10.117 9.875 1.00 87.19 94 THR A O 1
ATOM 736 N N . THR A 1 95 ? -18.333 10.535 7.858 1.00 86.31 95 THR A N 1
ATOM 737 C CA . THR A 1 95 ? -19.223 11.659 7.552 1.00 86.31 95 THR A CA 1
ATOM 738 C C . THR A 1 95 ? -20.611 11.226 7.120 1.00 86.31 95 THR A C 1
ATOM 740 O O . THR A 1 95 ? -21.548 12.006 7.269 1.00 86.31 95 THR A O 1
ATOM 743 N N . LEU A 1 96 ? -20.745 9.988 6.649 1.00 84.88 96 LEU A N 1
ATOM 744 C CA . LEU A 1 96 ? -22.018 9.369 6.347 1.00 84.88 96 LEU A CA 1
ATOM 745 C C . LEU A 1 96 ? -22.640 8.828 7.642 1.00 84.88 96 LEU A C 1
ATOM 747 O O . LEU A 1 96 ? -22.011 8.071 8.388 1.00 84.88 96 LEU A O 1
ATOM 751 N N . SER A 1 97 ? -23.886 9.210 7.907 1.00 84.00 97 SER A N 1
ATOM 752 C CA . SER A 1 97 ? -24.662 8.691 9.035 1.00 84.00 97 SER A CA 1
ATOM 753 C C . SER A 1 97 ? -25.085 7.250 8.746 1.00 84.00 97 SER A C 1
ATOM 755 O O . SER A 1 97 ? -26.135 7.007 8.155 1.00 84.00 97 SER A O 1
ATOM 757 N N . ILE A 1 98 ? -24.236 6.292 9.117 1.00 88.94 98 ILE A N 1
ATOM 758 C CA . ILE A 1 98 ? -24.473 4.856 8.944 1.00 88.94 98 ILE A CA 1
ATOM 759 C C . ILE A 1 98 ? -24.780 4.242 10.311 1.00 88.94 98 ILE A C 1
ATOM 761 O O . ILE A 1 98 ? -24.082 4.505 11.288 1.00 88.94 98 ILE A O 1
ATOM 765 N N . GLU A 1 99 ? -25.810 3.402 10.377 1.00 91.38 99 GLU A N 1
ATOM 766 C CA . GLU A 1 99 ? -26.125 2.608 11.568 1.00 91.38 99 GLU A CA 1
ATOM 767 C C . GLU A 1 99 ? -25.036 1.544 11.834 1.00 91.38 99 GLU A C 1
ATOM 769 O O . GLU A 1 99 ? -24.586 0.898 10.878 1.00 91.38 99 GLU A O 1
ATOM 774 N N . PRO A 1 100 ? -24.668 1.262 13.101 1.00 92.31 100 PRO A N 1
ATOM 775 C CA . PRO A 1 100 ? -23.646 0.263 13.449 1.00 92.31 100 PRO A CA 1
ATOM 776 C C . PRO A 1 100 ? -23.868 -1.123 12.825 1.00 92.31 100 PRO A C 1
ATOM 778 O O . PRO A 1 100 ? -22.927 -1.773 12.364 1.00 92.31 100 PRO A O 1
ATOM 781 N N . LYS A 1 101 ? -25.128 -1.554 12.721 1.00 94.12 101 LYS A N 1
ATOM 782 C CA . LYS A 1 101 ? -25.513 -2.815 12.075 1.00 94.12 101 LYS A CA 1
ATOM 783 C C . LYS A 1 101 ? -25.188 -2.852 10.581 1.00 94.12 101 LYS A C 1
ATOM 785 O O . LYS A 1 101 ? -24.666 -3.845 10.071 1.00 94.12 101 LYS A O 1
ATOM 790 N N . LYS A 1 102 ? -25.485 -1.768 9.860 1.00 95.19 102 LYS A N 1
ATOM 791 C CA . LYS A 1 102 ? -25.172 -1.647 8.426 1.00 95.19 102 LYS A CA 1
ATOM 792 C C . LYS A 1 102 ? -23.664 -1.547 8.216 1.00 95.19 102 LYS A C 1
ATOM 794 O O . LYS A 1 102 ? -23.135 -2.160 7.294 1.00 95.19 102 LYS A O 1
ATOM 799 N N . PHE A 1 103 ? -22.977 -0.829 9.100 1.00 94.81 103 PHE A N 1
ATOM 800 C CA . PHE A 1 103 ? -21.529 -0.671 9.065 1.00 94.81 103 PHE A CA 1
ATOM 801 C C . PHE A 1 103 ? -20.779 -1.997 9.277 1.00 94.81 103 PHE A C 1
ATOM 803 O O . PHE A 1 103 ? -19.966 -2.380 8.436 1.00 94.81 103 PHE A O 1
ATOM 810 N N . SER A 1 104 ? -21.096 -2.740 10.343 1.00 95.31 104 SER A N 1
ATOM 811 C CA . SER A 1 104 ? -20.525 -4.074 10.600 1.00 95.31 104 SER A CA 1
ATOM 812 C C . SER A 1 104 ? -20.837 -5.053 9.466 1.00 95.31 104 SER A C 1
ATOM 814 O O . SER A 1 104 ? -19.947 -5.759 8.995 1.00 95.31 104 SER A O 1
ATOM 816 N N . SER A 1 105 ? -22.071 -5.048 8.949 1.00 95.81 105 SER A N 1
ATOM 817 C CA . SER A 1 105 ? -22.452 -5.867 7.789 1.00 95.81 105 SER A CA 1
ATOM 818 C C . SER A 1 105 ? -21.613 -5.546 6.550 1.00 95.81 105 SER A C 1
ATOM 820 O O . SER A 1 105 ? -21.155 -6.463 5.868 1.00 95.81 105 SER A O 1
ATOM 822 N N . PHE A 1 106 ? -21.365 -4.262 6.278 1.00 95.75 106 PHE A N 1
ATOM 823 C CA . PHE A 1 106 ? -20.516 -3.829 5.172 1.00 95.75 106 PHE A CA 1
ATOM 824 C C . PHE A 1 106 ? -19.066 -4.298 5.347 1.00 95.75 106 PHE A C 1
ATOM 826 O O . PHE A 1 106 ? -18.539 -4.955 4.449 1.00 95.75 106 PHE A O 1
ATOM 833 N N . LEU A 1 107 ? -18.437 -4.051 6.501 1.00 95.69 107 LEU A N 1
ATOM 834 C CA . LEU A 1 107 ? -17.070 -4.523 6.760 1.00 95.69 107 LEU A CA 1
ATOM 835 C C . LEU A 1 107 ? -16.964 -6.047 6.636 1.00 95.69 107 LEU A C 1
ATOM 837 O O . LEU A 1 107 ? -16.061 -6.571 5.990 1.00 95.69 107 LEU A O 1
ATOM 841 N N . ASN A 1 108 ? -17.943 -6.774 7.163 1.00 95.44 108 ASN A N 1
ATOM 842 C CA . ASN A 1 108 ? -17.952 -8.230 7.098 1.00 95.44 108 ASN A CA 1
ATOM 843 C C . ASN A 1 108 ? -18.214 -8.780 5.687 1.00 95.44 108 ASN A C 1
ATOM 845 O O . ASN A 1 108 ? -17.868 -9.931 5.428 1.00 95.44 108 ASN A O 1
ATOM 849 N N . SER A 1 109 ? -18.807 -7.994 4.780 1.00 96.50 109 SER A N 1
ATOM 850 C CA . SER A 1 109 ? -18.987 -8.380 3.371 1.00 96.50 109 SER A CA 1
ATOM 851 C C . SER A 1 109 ? -17.667 -8.385 2.597 1.00 96.50 109 SER A C 1
ATOM 853 O O . SER A 1 109 ? -17.469 -9.218 1.716 1.00 96.50 109 SER A O 1
ATOM 855 N N . ILE A 1 110 ? -16.739 -7.505 2.980 1.00 96.12 110 ILE A N 1
ATOM 856 C CA . ILE A 1 110 ? -15.393 -7.424 2.411 1.00 96.12 110 ILE A CA 1
ATOM 857 C C . ILE A 1 110 ? -14.364 -8.192 3.250 1.00 96.12 110 ILE A C 1
ATOM 859 O O . ILE A 1 110 ? -13.179 -8.134 2.955 1.00 96.12 110 ILE A O 1
ATOM 863 N N . ALA A 1 111 ? -14.760 -8.908 4.299 1.00 96.62 111 ALA A N 1
ATOM 864 C CA . ALA A 1 111 ? -13.849 -9.698 5.120 1.00 96.62 111 ALA A CA 1
ATOM 865 C C . ALA A 1 111 ? -13.720 -11.118 4.551 1.00 96.62 111 ALA A C 1
ATOM 867 O O . ALA A 1 111 ? -14.359 -12.050 5.039 1.00 96.62 111 ALA A O 1
ATOM 868 N N . ILE A 1 112 ? -12.886 -11.317 3.522 1.00 96.25 112 ILE A N 1
ATOM 869 C CA . ILE A 1 112 ? -12.750 -12.638 2.870 1.00 96.25 112 ILE A CA 1
ATOM 870 C C . ILE A 1 112 ? -12.239 -13.737 3.819 1.00 96.25 112 ILE A C 1
ATOM 872 O O . ILE A 1 112 ? -12.442 -14.922 3.575 1.00 96.25 112 ILE A O 1
ATOM 876 N N . TRP A 1 113 ? -11.616 -13.351 4.934 1.00 95.69 113 TRP A N 1
ATOM 877 C CA . TRP A 1 113 ? -11.170 -14.253 5.997 1.00 95.69 113 TRP A CA 1
ATOM 878 C C . TRP A 1 113 ? -12.284 -14.689 6.951 1.00 95.69 113 TRP A C 1
ATOM 880 O O . TRP A 1 113 ? -12.033 -15.547 7.794 1.00 95.69 113 TRP A O 1
ATOM 890 N N . LYS A 1 114 ? -13.504 -14.146 6.846 1.00 94.56 114 LYS A N 1
ATOM 891 C CA . LYS A 1 114 ? -14.625 -14.438 7.758 1.00 94.56 114 LYS A CA 1
ATOM 892 C C . LYS A 1 114 ? -14.905 -15.937 7.915 1.00 94.56 114 LYS A C 1
ATOM 894 O O . LYS A 1 114 ? -15.294 -16.365 8.996 1.00 94.56 114 LYS A O 1
ATOM 899 N N . GLY A 1 115 ? -14.698 -16.729 6.859 1.00 91.81 115 GLY A N 1
ATOM 900 C CA . GLY A 1 115 ? -14.877 -18.186 6.899 1.00 91.81 115 GLY A CA 1
ATOM 901 C C . GLY A 1 115 ? -13.785 -18.947 7.661 1.00 91.81 115 GLY A C 1
ATOM 902 O O . GLY A 1 115 ? -14.023 -20.071 8.084 1.00 91.81 115 GLY A O 1
ATOM 903 N N . ILE A 1 116 ? -12.604 -18.347 7.844 1.00 93.81 116 ILE A N 1
ATOM 904 C CA . ILE A 1 116 ? -11.432 -18.978 8.476 1.00 93.81 116 ILE A CA 1
ATOM 905 C C . ILE A 1 116 ? -11.214 -18.429 9.892 1.00 93.81 116 ILE A C 1
ATOM 907 O O . ILE A 1 116 ? -10.874 -19.179 10.800 1.00 93.81 116 ILE A O 1
ATOM 911 N N . CYS A 1 117 ? -11.434 -17.128 10.098 1.00 92.25 117 CYS A N 1
ATOM 912 C CA . CYS A 1 117 ? -11.373 -16.487 11.407 1.00 92.25 117 CYS A CA 1
ATOM 913 C C . CYS A 1 117 ? -12.671 -15.726 11.689 1.00 92.25 117 CYS A C 1
ATOM 915 O O . CYS A 1 117 ? -12.815 -14.555 11.327 1.00 92.25 117 CYS A O 1
ATOM 917 N N . SER A 1 118 ? -13.604 -16.382 12.380 1.00 90.31 118 SER A N 1
ATOM 918 C CA . SER A 1 118 ? -14.856 -15.765 12.829 1.00 90.31 118 SER A CA 1
ATOM 919 C C . SER A 1 118 ? -14.651 -14.744 13.950 1.00 90.31 118 SER A C 1
ATOM 921 O O . SER A 1 118 ? -15.458 -13.837 14.081 1.00 90.31 118 SER A O 1
ATOM 923 N N . SER A 1 119 ? -13.566 -14.839 14.725 1.00 90.88 119 SER A N 1
ATOM 924 C CA . SER A 1 119 ? -13.212 -13.871 15.776 1.00 90.88 119 SER A CA 1
ATOM 925 C C . SER A 1 119 ? -12.468 -12.633 15.258 1.00 90.88 119 SER A C 1
ATOM 927 O O . SER A 1 119 ? -12.160 -11.735 16.039 1.00 90.88 119 SER A O 1
ATOM 929 N N . CYS A 1 120 ? -12.167 -12.579 13.955 1.00 94.69 120 CYS A N 1
ATOM 930 C CA . CYS A 1 120 ? -11.478 -11.469 13.291 1.00 94.69 120 CYS A CA 1
ATOM 931 C C . CYS A 1 120 ? -12.435 -10.588 12.470 1.00 94.69 120 CYS A C 1
ATOM 933 O O . CYS A 1 120 ? -12.019 -9.935 11.509 1.00 94.69 120 CYS A O 1
ATOM 935 N N . VAL A 1 121 ? -13.726 -10.622 12.791 1.00 95.69 121 VAL A N 1
ATOM 936 C CA . VAL A 1 121 ? -14.782 -9.844 12.132 1.00 95.69 121 VAL A CA 1
ATOM 937 C C . VAL A 1 121 ? -15.335 -8.806 13.103 1.00 95.69 121 VAL A C 1
ATOM 939 O O . VAL A 1 121 ? -15.175 -8.949 14.312 1.00 95.69 121 VAL A O 1
ATOM 942 N N . ILE A 1 122 ? -15.975 -7.761 12.583 1.00 94.56 122 ILE A N 1
ATOM 943 C CA . ILE A 1 122 ? -16.593 -6.735 13.428 1.00 94.56 122 ILE A CA 1
ATOM 944 C C . ILE A 1 122 ? -18.043 -7.135 13.673 1.00 94.56 122 ILE A C 1
ATOM 946 O O . ILE A 1 122 ? -18.838 -7.165 12.734 1.00 94.56 122 ILE A O 1
ATOM 950 N N . ASP A 1 123 ? -18.397 -7.462 14.911 1.00 92.06 123 ASP A N 1
ATOM 951 C CA . ASP A 1 123 ? -19.795 -7.695 15.271 1.00 92.06 123 ASP A CA 1
ATOM 952 C C . ASP A 1 123 ? -20.566 -6.375 15.483 1.00 92.06 123 ASP A C 1
ATOM 954 O O . ASP A 1 123 ? -20.007 -5.274 15.453 1.00 92.06 123 ASP A O 1
ATOM 958 N N . GLU A 1 124 ? -21.887 -6.481 15.630 1.00 91.44 124 GLU A N 1
ATOM 959 C CA . GLU A 1 124 ? -22.766 -5.319 15.795 1.00 91.44 124 GLU A CA 1
ATOM 960 C C . GLU A 1 124 ? -22.498 -4.566 17.108 1.00 91.44 124 GLU A C 1
ATOM 962 O O . GLU A 1 124 ? -22.516 -3.335 17.108 1.00 91.44 124 GLU A O 1
ATOM 967 N N . ASN A 1 125 ? -22.195 -5.279 18.198 1.00 91.25 125 ASN A N 1
ATOM 968 C CA . ASN A 1 125 ? -21.934 -4.677 19.507 1.00 91.25 125 ASN A CA 1
ATOM 969 C C . ASN A 1 125 ? -20.620 -3.883 19.492 1.00 91.25 125 ASN A C 1
ATOM 971 O O . ASN A 1 125 ? -20.595 -2.719 19.890 1.00 91.25 125 ASN A O 1
ATOM 975 N N . LEU A 1 126 ? -19.552 -4.460 18.941 1.00 91.75 126 LEU A N 1
ATOM 976 C CA . LEU A 1 126 ? -18.274 -3.793 18.747 1.00 91.75 126 LEU A CA 1
ATOM 977 C C . LEU A 1 126 ? -18.447 -2.557 17.867 1.00 91.75 126 LEU A C 1
ATOM 979 O O . LEU A 1 126 ? -17.955 -1.487 18.221 1.00 91.75 126 LEU A O 1
ATOM 983 N N . ALA A 1 127 ? -19.181 -2.657 16.754 1.00 92.62 127 ALA A N 1
ATOM 984 C CA . ALA A 1 127 ? -19.481 -1.501 15.912 1.00 92.62 127 ALA A CA 1
ATOM 985 C C . ALA A 1 127 ? -20.268 -0.416 16.665 1.00 92.62 127 ALA A C 1
ATOM 987 O O . ALA A 1 127 ? -20.014 0.766 16.456 1.00 92.62 127 ALA A O 1
ATOM 988 N N . GLN A 1 128 ? -21.198 -0.781 17.545 1.00 90.50 128 GLN A N 1
ATOM 989 C CA . GLN A 1 128 ? -21.984 0.186 18.307 1.00 90.50 128 GLN A CA 1
ATOM 990 C C . GLN A 1 128 ? -21.130 0.922 19.345 1.00 90.50 128 GLN A C 1
ATOM 992 O O . GLN A 1 128 ? -21.112 2.150 19.369 1.00 90.50 128 GLN A O 1
ATOM 997 N N . VAL A 1 129 ? -20.380 0.184 20.164 1.00 89.31 129 VAL A N 1
ATOM 998 C CA . VAL A 1 129 ? -19.573 0.748 21.260 1.00 89.31 129 VAL A CA 1
ATOM 999 C C . VAL A 1 129 ? -18.387 1.561 20.722 1.00 89.31 129 VAL A C 1
ATOM 1001 O O . VAL A 1 129 ? -18.010 2.580 21.300 1.00 89.31 129 VAL A O 1
ATOM 1004 N N . SER A 1 130 ? -17.825 1.163 19.578 1.00 91.75 130 SER A N 1
ATOM 1005 C CA . SER A 1 130 ? -16.669 1.830 18.958 1.00 91.75 130 SER A CA 1
ATOM 1006 C C . SER A 1 130 ? -17.014 3.030 18.065 1.00 91.75 130 SER A C 1
ATOM 1008 O O . SER A 1 130 ? -16.120 3.622 17.457 1.00 91.75 130 SER A O 1
ATOM 1010 N N . GLN A 1 131 ? -18.288 3.425 17.975 1.00 90.12 131 GLN A N 1
ATOM 1011 C CA . GLN A 1 131 ? -18.689 4.594 17.195 1.00 90.12 131 GLN A CA 1
ATOM 1012 C C . GLN A 1 131 ? -18.238 5.898 17.879 1.00 90.12 131 GLN A C 1
ATOM 1014 O O . GLN A 1 131 ? -18.595 6.185 19.021 1.00 90.12 131 GLN A O 1
ATOM 1019 N N . ILE A 1 132 ? -17.471 6.724 17.165 1.00 85.69 132 ILE A N 1
ATOM 1020 C CA . ILE A 1 132 ? -16.986 8.016 17.666 1.00 85.69 132 ILE A CA 1
ATOM 1021 C C . ILE A 1 132 ? -18.063 9.087 17.426 1.00 85.69 132 ILE A C 1
ATOM 1023 O O . ILE A 1 132 ? -18.356 9.453 16.283 1.00 85.69 132 ILE A O 1
ATOM 1027 N N . THR A 1 133 ? -18.654 9.618 18.498 1.00 77.12 133 THR A N 1
ATOM 1028 C CA . THR A 1 133 ? -19.652 10.700 18.439 1.00 77.12 133 THR A CA 1
ATOM 1029 C C . THR A 1 133 ? -19.005 12.086 18.373 1.00 77.12 133 THR A C 1
ATOM 1031 O O . THR A 1 133 ? -18.014 12.363 19.039 1.00 77.12 133 THR A O 1
ATOM 1034 N N . ARG A 1 134 ? -19.587 12.992 17.576 1.00 64.12 134 ARG A N 1
ATOM 1035 C CA . ARG A 1 134 ? -18.977 14.273 17.155 1.00 64.12 134 ARG A CA 1
ATOM 1036 C C . ARG A 1 134 ? -18.959 15.408 18.193 1.00 64.12 134 ARG A C 1
ATOM 1038 O O . ARG A 1 134 ? -18.421 16.465 17.887 1.00 64.12 134 ARG A O 1
ATOM 1045 N N . LEU A 1 135 ? -19.534 15.236 19.386 1.00 53.25 135 LEU A N 1
ATOM 1046 C CA . LEU A 1 135 ? -19.764 16.332 20.348 1.00 53.25 135 LEU A CA 1
ATOM 1047 C C . LEU A 1 135 ? -18.935 16.215 21.640 1.00 53.25 135 LEU A C 1
ATOM 1049 O O . LEU A 1 135 ? -19.458 16.344 22.741 1.00 53.25 135 LEU A O 1
ATOM 1053 N N . GLY A 1 136 ? -17.622 16.038 21.483 1.00 47.59 136 GLY A N 1
ATOM 1054 C CA . GLY A 1 136 ? -16.641 16.136 22.568 1.00 47.59 136 GLY A CA 1
ATOM 1055 C C . GLY A 1 136 ? -15.858 14.842 22.721 1.00 47.59 136 GLY A C 1
ATOM 1056 O O . GLY A 1 136 ? -16.395 13.862 23.218 1.00 47.59 136 GLY A O 1
ATOM 1057 N N . GLY A 1 137 ? -14.595 14.856 22.283 1.00 50.38 137 GLY A N 1
ATOM 1058 C CA . GLY A 1 137 ? -13.675 13.714 22.185 1.00 50.38 137 GLY A CA 1
ATOM 1059 C C . GLY A 1 137 ? -13.275 13.040 23.501 1.00 50.38 137 GLY A C 1
ATOM 1060 O O . GLY A 1 137 ? -12.218 12.432 23.569 1.00 50.38 137 GLY A O 1
ATOM 1061 N N . ALA A 1 138 ? -14.091 13.126 24.547 1.00 57.06 138 ALA A N 1
ATOM 1062 C CA . ALA A 1 138 ? -13.926 12.304 25.730 1.00 57.06 138 ALA A CA 1
ATOM 1063 C C . ALA A 1 138 ? -14.641 10.965 25.517 1.00 57.06 138 ALA A C 1
ATOM 1065 O O . ALA A 1 138 ? -15.813 10.924 25.141 1.00 57.06 138 ALA A O 1
ATOM 1066 N N . VAL A 1 139 ? -13.930 9.871 25.786 1.00 61.72 139 VAL A N 1
ATOM 1067 C CA . VAL A 1 139 ? -14.508 8.527 25.886 1.00 61.72 139 VAL A CA 1
ATOM 1068 C C . VAL A 1 1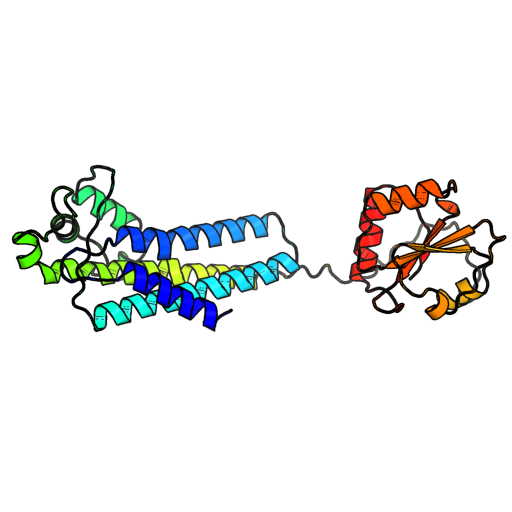39 ? -15.699 8.578 26.854 1.00 61.72 139 VAL A C 1
ATOM 1070 O O . VAL A 1 139 ? -15.551 9.003 28.001 1.00 61.72 139 VAL A O 1
ATOM 1073 N N . SER A 1 140 ? -16.891 8.185 26.396 1.00 67.69 140 SER A N 1
ATOM 1074 C CA . SER A 1 140 ? -18.088 8.161 27.251 1.00 67.69 140 SER A CA 1
ATOM 1075 C C . SER A 1 140 ? -17.928 7.149 28.391 1.00 67.69 140 SER A C 1
ATOM 1077 O O . SER A 1 140 ? -17.177 6.183 28.275 1.00 67.69 140 SER A O 1
ATOM 1079 N N . THR A 1 141 ? -18.657 7.317 29.498 1.00 68.75 141 THR A N 1
ATOM 1080 C CA . THR A 1 141 ? -18.582 6.396 30.650 1.00 68.75 141 THR A CA 1
ATOM 1081 C C . THR A 1 141 ? -18.887 4.943 30.256 1.00 68.75 141 THR A C 1
ATOM 1083 O O . THR A 1 141 ? -18.289 4.020 30.803 1.00 68.75 141 THR A O 1
ATOM 1086 N N . GLU A 1 142 ? -19.755 4.737 29.259 1.00 70.19 142 GLU A N 1
ATOM 1087 C CA . GLU A 1 142 ? -20.043 3.420 28.679 1.00 70.19 142 GLU A CA 1
ATOM 1088 C C . GLU A 1 142 ? -18.846 2.847 27.899 1.00 70.19 142 GLU A C 1
ATOM 1090 O O . GLU A 1 142 ? -18.505 1.675 28.056 1.00 70.19 142 GLU A O 1
ATOM 1095 N N . GLN A 1 143 ? -18.158 3.670 27.106 1.00 73.06 143 GLN A N 1
ATOM 1096 C CA . GLN A 1 143 ? -16.961 3.263 26.364 1.00 73.06 143 GLN A CA 1
ATOM 1097 C C . GLN A 1 143 ? -15.764 2.993 27.280 1.00 73.06 143 GLN A C 1
ATOM 1099 O O . GLN A 1 143 ? -14.998 2.071 27.016 1.00 73.06 143 GLN A O 1
ATOM 1104 N N . VAL A 1 144 ? -15.625 3.739 28.382 1.00 69.81 144 VAL A N 1
ATOM 1105 C CA . VAL A 1 144 ? -14.624 3.448 29.420 1.00 69.81 144 VAL A CA 1
ATOM 1106 C C . VAL A 1 144 ? -14.931 2.103 30.084 1.00 69.81 144 VAL A C 1
ATOM 1108 O O . VAL A 1 144 ? -14.034 1.281 30.250 1.00 69.81 144 VAL A O 1
ATOM 1111 N N . ALA A 1 145 ? -16.200 1.837 30.411 1.00 71.19 145 ALA A N 1
ATOM 1112 C CA . ALA A 1 145 ? -16.616 0.564 31.003 1.00 71.19 145 ALA A CA 1
ATOM 1113 C C . ALA A 1 145 ? -16.389 -0.635 30.062 1.00 71.19 145 ALA A C 1
ATOM 1115 O O . ALA A 1 145 ? -16.125 -1.743 30.529 1.00 71.19 145 ALA A O 1
ATOM 1116 N N . LYS A 1 146 ? -16.445 -0.410 28.744 1.00 76.25 146 LYS A N 1
ATOM 1117 C CA . LYS A 1 146 ? -16.210 -1.413 27.695 1.00 76.25 146 LYS A CA 1
ATOM 1118 C C . LYS A 1 146 ? -14.869 -1.236 26.968 1.00 76.25 146 LYS A C 1
ATOM 1120 O O . LYS A 1 146 ? -14.717 -1.702 25.840 1.00 76.25 146 LYS A O 1
ATOM 1125 N N . ALA A 1 147 ? -13.869 -0.620 27.604 1.00 72.75 147 ALA A N 1
ATOM 1126 C CA . ALA A 1 147 ? -12.571 -0.335 26.979 1.00 72.75 147 ALA A CA 1
ATOM 1127 C C . ALA A 1 147 ? -11.897 -1.584 26.384 1.00 72.75 147 ALA A C 1
ATOM 1129 O O . ALA A 1 147 ? -11.347 -1.541 25.286 1.00 72.75 147 ALA A O 1
ATOM 1130 N N . LYS A 1 148 ? -12.036 -2.729 27.062 1.00 80.06 148 LYS A N 1
ATOM 1131 C CA . LYS A 1 148 ? -11.525 -4.019 26.586 1.00 80.06 148 LYS A CA 1
ATOM 1132 C C . LYS A 1 148 ? -12.138 -4.451 25.248 1.00 80.06 148 LYS A C 1
ATOM 1134 O O . LYS A 1 148 ? -11.446 -5.050 24.435 1.00 80.06 148 LYS A O 1
ATOM 1139 N N . GLU A 1 149 ? -13.414 -4.147 25.008 1.00 83.69 149 GLU A N 1
ATOM 1140 C CA . GLU A 1 149 ? -14.083 -4.466 23.740 1.00 83.69 149 GLU A CA 1
ATOM 1141 C C . GLU A 1 149 ? -13.544 -3.583 22.607 1.00 83.69 149 GLU A C 1
ATOM 1143 O O . GLU A 1 149 ? -13.333 -4.063 21.500 1.00 83.69 149 GLU A O 1
ATOM 1148 N N . LEU A 1 150 ? -13.228 -2.314 22.886 1.00 86.62 150 LEU A N 1
ATOM 1149 C CA . LEU A 1 150 ? -12.706 -1.369 21.890 1.00 86.62 150 LEU A CA 1
ATOM 1150 C C . LEU A 1 150 ? -11.345 -1.783 21.314 1.00 86.62 150 LEU A C 1
ATOM 1152 O O . LEU A 1 150 ? -11.043 -1.461 20.162 1.00 86.62 150 LEU A O 1
ATOM 1156 N N . GLY A 1 151 ? -10.540 -2.517 22.082 1.00 88.25 151 GLY A N 1
ATOM 1157 C CA . GLY A 1 151 ? -9.281 -3.082 21.604 1.00 88.25 151 GLY A CA 1
ATOM 1158 C C . GLY A 1 151 ? -9.470 -4.141 20.513 1.00 88.25 151 GLY A C 1
ATOM 1159 O O . GLY A 1 151 ? -8.616 -4.279 19.643 1.00 88.25 151 GLY A O 1
ATOM 1160 N N . GLU A 1 152 ? -10.606 -4.845 20.474 1.00 92.44 152 GLU A N 1
ATOM 1161 C CA . GLU A 1 152 ? -10.814 -6.046 19.643 1.00 92.44 152 GLU A CA 1
ATOM 1162 C C . GLU A 1 152 ? -10.749 -5.791 18.123 1.00 92.44 152 GLU A C 1
ATOM 1164 O O . GLU A 1 152 ? -10.523 -6.720 17.340 1.00 92.44 152 GLU A O 1
ATOM 1169 N N . TRP A 1 153 ? -10.842 -4.528 17.693 1.00 95.38 153 TRP A N 1
ATOM 1170 C CA . TRP A 1 153 ? -10.598 -4.094 16.312 1.00 95.38 153 TRP A CA 1
ATOM 1171 C C . TRP A 1 153 ? -9.267 -4.576 15.736 1.00 95.38 153 TRP A C 1
ATOM 1173 O O . TRP A 1 153 ? -9.175 -4.801 14.524 1.00 95.38 153 TRP A O 1
ATOM 1183 N N . TRP A 1 154 ? -8.237 -4.754 16.570 1.00 95.38 154 TRP A N 1
ATOM 1184 C CA . TRP A 1 154 ? -6.905 -5.123 16.097 1.00 95.38 154 TRP A CA 1
ATOM 1185 C C . TRP A 1 154 ? -6.904 -6.409 15.267 1.00 95.38 154 TRP A C 1
ATOM 1187 O O . TRP A 1 154 ? -6.120 -6.517 14.328 1.00 95.38 154 TRP A O 1
ATOM 1197 N N . ARG A 1 155 ? -7.795 -7.369 15.556 1.00 95.94 155 ARG A N 1
ATOM 1198 C CA . ARG A 1 155 ? -7.875 -8.639 14.814 1.00 95.94 155 ARG A CA 1
ATOM 1199 C C . ARG A 1 155 ? -8.346 -8.422 13.385 1.00 95.94 155 ARG A C 1
ATOM 1201 O O . ARG A 1 155 ? -7.793 -9.003 12.453 1.00 95.94 155 ARG A O 1
ATOM 1208 N N . TYR A 1 156 ? -9.342 -7.554 13.215 1.00 97.25 156 TYR A N 1
ATOM 1209 C CA . TYR A 1 156 ? -9.827 -7.162 11.898 1.00 97.25 156 TYR A CA 1
ATOM 1210 C C . TYR A 1 156 ? -8.747 -6.393 11.134 1.00 97.25 156 TYR A C 1
ATOM 1212 O O . TYR A 1 156 ? -8.471 -6.707 9.978 1.00 97.25 156 TYR A O 1
ATOM 1220 N N . LEU A 1 157 ? -8.092 -5.426 11.789 1.00 97.75 157 LEU A N 1
ATOM 1221 C CA . LEU A 1 157 ? -6.991 -4.659 11.201 1.00 97.75 157 LEU A CA 1
ATOM 1222 C C . LEU A 1 157 ? -5.828 -5.566 10.783 1.00 97.75 157 LEU A C 1
ATOM 1224 O O . LEU A 1 157 ? -5.323 -5.440 9.671 1.00 97.75 157 LEU A O 1
ATOM 1228 N N . ALA A 1 158 ? -5.445 -6.522 11.630 1.00 97.75 158 ALA A N 1
ATOM 1229 C CA . ALA A 1 158 ? -4.380 -7.475 11.355 1.00 97.75 158 ALA A CA 1
ATOM 1230 C C . ALA A 1 158 ? -4.722 -8.359 10.154 1.00 97.75 158 ALA A C 1
ATOM 1232 O O . ALA A 1 158 ? -3.887 -8.517 9.265 1.00 97.75 158 ALA A O 1
ATOM 1233 N N . MET A 1 159 ? -5.950 -8.883 10.078 1.00 97.75 159 MET A N 1
ATOM 1234 C CA . MET A 1 159 ? -6.385 -9.675 8.926 1.00 97.75 159 MET A CA 1
ATOM 1235 C C . MET A 1 159 ? -6.471 -8.841 7.648 1.00 97.75 159 MET A C 1
ATOM 1237 O O . MET A 1 159 ? -6.016 -9.298 6.603 1.00 97.75 159 MET A O 1
ATOM 1241 N N . ALA A 1 160 ? -6.966 -7.605 7.716 1.00 98.00 160 ALA A N 1
ATOM 1242 C CA . ALA A 1 160 ? -6.993 -6.705 6.567 1.00 98.00 160 ALA A CA 1
ATOM 1243 C C . ALA A 1 160 ? -5.574 -6.393 6.061 1.00 98.00 160 ALA A C 1
ATOM 1245 O O . ALA A 1 160 ? -5.303 -6.530 4.867 1.00 98.00 160 ALA A O 1
ATOM 1246 N N . THR A 1 161 ? -4.645 -6.042 6.955 1.00 98.19 161 THR A N 1
ATOM 1247 C CA . THR A 1 161 ? -3.239 -5.789 6.605 1.00 98.19 161 THR A CA 1
ATOM 1248 C C . THR A 1 161 ? -2.554 -7.051 6.085 1.00 98.19 161 THR A C 1
ATOM 1250 O O . THR A 1 161 ? -1.800 -6.982 5.118 1.00 98.19 161 THR A O 1
ATOM 1253 N N . LEU A 1 162 ? -2.832 -8.222 6.657 1.00 97.94 162 LEU A N 1
ATOM 1254 C CA . LEU A 1 162 ? -2.268 -9.479 6.176 1.00 97.94 162 LEU A CA 1
ATOM 1255 C C . LEU A 1 162 ? -2.789 -9.821 4.777 1.00 97.94 162 LEU A C 1
ATOM 1257 O O . LEU A 1 162 ? -2.005 -10.044 3.862 1.00 97.94 162 LEU A O 1
ATOM 1261 N N . ILE A 1 163 ? -4.104 -9.838 4.588 1.00 97.62 163 ILE A N 1
ATOM 1262 C CA . ILE A 1 163 ? -4.730 -10.321 3.358 1.00 97.62 163 ILE A CA 1
ATOM 1263 C C . ILE A 1 163 ? -4.596 -9.307 2.221 1.00 97.62 163 ILE A C 1
ATOM 1265 O O . ILE A 1 163 ? -4.088 -9.638 1.150 1.00 97.62 163 ILE A O 1
ATOM 1269 N N . TYR A 1 164 ? -5.008 -8.060 2.443 1.00 97.44 164 TYR A N 1
ATOM 1270 C CA . TYR A 1 164 ? -4.972 -7.019 1.411 1.00 97.44 164 TYR A CA 1
ATOM 1271 C C . TYR A 1 164 ? -3.625 -6.311 1.332 1.00 97.44 164 TYR A C 1
ATOM 1273 O O . TYR A 1 164 ? -3.259 -5.790 0.278 1.00 97.44 164 TYR A O 1
ATOM 1281 N N . GLY A 1 165 ? -2.874 -6.298 2.432 1.00 96.06 165 GLY A N 1
ATOM 1282 C CA . GLY A 1 165 ? -1.556 -5.687 2.469 1.00 96.06 165 GLY A CA 1
ATOM 1283 C C . GLY A 1 165 ? -0.447 -6.621 1.982 1.00 96.06 165 GLY A C 1
ATOM 1284 O O . GLY A 1 165 ? 0.309 -6.267 1.076 1.00 96.06 165 GLY A O 1
ATOM 1285 N N . VAL A 1 166 ? -0.347 -7.811 2.577 1.00 97.94 166 VAL A N 1
ATOM 1286 C CA . VAL A 1 166 ? 0.776 -8.738 2.364 1.00 97.94 166 VAL A CA 1
ATOM 1287 C C . VAL A 1 166 ? 0.452 -9.785 1.298 1.00 97.94 166 VAL A C 1
ATOM 1289 O O . VAL A 1 166 ? 1.144 -9.850 0.284 1.00 97.94 166 VAL A O 1
ATOM 1292 N N . VAL A 1 167 ? -0.607 -10.579 1.484 1.00 97.81 167 VAL A N 1
ATOM 1293 C CA . VAL A 1 167 ? -0.952 -11.700 0.592 1.00 97.81 167 VAL A CA 1
ATOM 1294 C C . VAL A 1 167 ? -1.278 -11.196 -0.807 1.00 97.81 167 VAL A C 1
ATOM 1296 O O . VAL A 1 167 ? -0.670 -11.652 -1.771 1.00 97.81 167 VAL A O 1
ATOM 1299 N N . TYR A 1 168 ? -2.171 -10.211 -0.927 1.00 97.25 168 TYR A N 1
ATOM 1300 C CA . TYR A 1 168 ? -2.529 -9.614 -2.213 1.00 97.25 168 TYR A CA 1
ATOM 1301 C C . TYR A 1 168 ? -1.295 -9.133 -2.989 1.00 97.25 168 TYR A C 1
ATOM 1303 O O . TYR A 1 168 ? -1.128 -9.470 -4.159 1.00 97.25 168 TYR A O 1
ATOM 1311 N N . ARG A 1 169 ? -0.368 -8.424 -2.331 1.00 95.00 169 ARG A N 1
ATOM 1312 C CA . ARG A 1 169 ? 0.871 -7.959 -2.974 1.00 95.00 169 ARG A CA 1
ATOM 1313 C C . ARG A 1 169 ? 1.835 -9.082 -3.310 1.00 95.00 169 ARG A C 1
ATOM 1315 O O . ARG A 1 169 ? 2.468 -9.021 -4.359 1.00 95.00 169 ARG A O 1
ATOM 1322 N N . GLY A 1 170 ? 1.932 -10.103 -2.463 1.00 97.38 170 GLY A N 1
ATOM 1323 C CA . GLY A 1 170 ? 2.688 -11.314 -2.767 1.00 97.38 170 GLY A CA 1
ATOM 1324 C C . GLY A 1 170 ? 2.178 -11.983 -4.044 1.00 97.38 170 GLY A C 1
ATOM 1325 O O . GLY A 1 170 ? 2.975 -12.324 -4.915 1.00 97.38 170 GLY A O 1
ATOM 1326 N N . LEU A 1 171 ? 0.853 -12.075 -4.207 1.00 97.56 171 LEU A N 1
ATOM 1327 C CA . LEU A 1 171 ? 0.220 -12.605 -5.417 1.00 97.56 171 LEU A CA 1
ATOM 1328 C C . LEU A 1 171 ? 0.478 -11.721 -6.645 1.00 97.56 171 LEU A C 1
ATOM 1330 O O . LEU A 1 171 ? 0.805 -12.249 -7.706 1.00 97.56 171 LEU A O 1
ATOM 1334 N N . LEU A 1 172 ? 0.397 -10.391 -6.516 1.00 95.94 172 LEU A N 1
ATOM 1335 C CA . LEU A 1 172 ? 0.742 -9.474 -7.611 1.00 95.94 172 LEU A CA 1
ATOM 1336 C C . LEU A 1 172 ? 2.214 -9.599 -8.022 1.00 95.94 172 LEU A C 1
ATOM 1338 O O . LEU A 1 172 ? 2.527 -9.641 -9.210 1.00 95.94 172 LEU A O 1
ATOM 1342 N N . LEU A 1 173 ? 3.125 -9.674 -7.051 1.00 95.56 173 LEU A N 1
ATOM 1343 C CA . LEU A 1 173 ? 4.553 -9.833 -7.307 1.00 95.56 173 LEU A CA 1
ATOM 1344 C C . LEU A 1 173 ? 4.846 -11.176 -7.983 1.00 95.56 173 LEU A C 1
ATOM 1346 O O . LEU A 1 173 ? 5.625 -11.219 -8.937 1.00 95.56 173 LEU A O 1
ATOM 1350 N N . LEU A 1 174 ? 4.199 -12.252 -7.531 1.00 96.38 174 LEU A N 1
ATOM 1351 C CA . LEU A 1 174 ? 4.277 -13.564 -8.166 1.00 96.38 174 LEU A CA 1
ATOM 1352 C C . LEU A 1 174 ? 3.780 -13.493 -9.614 1.00 96.38 174 LEU A C 1
ATOM 1354 O O . LEU A 1 174 ? 4.494 -13.909 -10.523 1.00 96.38 174 LEU A O 1
ATOM 1358 N N . PHE A 1 175 ? 2.612 -12.890 -9.843 1.00 95.06 175 PHE A N 1
ATOM 1359 C CA . PHE A 1 175 ? 2.042 -12.712 -11.177 1.00 95.06 175 PHE A CA 1
ATOM 1360 C C . PHE A 1 175 ? 3.006 -11.971 -12.114 1.00 95.06 175 PHE A C 1
ATOM 1362 O O . PHE A 1 175 ? 3.341 -12.473 -13.186 1.00 95.06 175 PHE A O 1
ATOM 1369 N N . VAL A 1 176 ? 3.536 -10.822 -11.684 1.00 93.00 176 VAL A N 1
ATOM 1370 C CA . VAL A 1 176 ? 4.508 -10.035 -12.463 1.00 93.00 176 VAL A CA 1
ATOM 1371 C C . VAL A 1 176 ? 5.828 -10.785 -12.675 1.00 93.00 176 VAL A C 1
ATOM 1373 O O . VAL A 1 176 ? 6.511 -10.575 -13.678 1.00 93.00 176 VAL A O 1
ATOM 1376 N N . SER A 1 177 ? 6.205 -11.678 -11.762 1.00 90.31 177 SER A N 1
ATOM 1377 C CA . SER A 1 177 ? 7.411 -12.502 -11.895 1.00 90.31 177 SER A CA 1
ATOM 1378 C C . SER A 1 177 ? 7.268 -13.604 -12.943 1.00 90.31 177 SER A C 1
ATOM 1380 O O . SER A 1 177 ? 8.264 -13.934 -13.583 1.00 90.31 177 SER A O 1
ATOM 1382 N N . ILE A 1 178 ? 6.051 -14.117 -13.149 1.00 90.81 178 ILE A N 1
ATOM 1383 C CA . ILE A 1 178 ? 5.737 -15.152 -14.147 1.00 90.81 178 ILE A CA 1
ATOM 1384 C C . ILE A 1 178 ? 5.521 -14.549 -15.540 1.00 90.81 178 ILE A C 1
ATOM 1386 O O . ILE A 1 178 ? 5.714 -15.238 -16.542 1.00 90.81 178 ILE A O 1
ATOM 1390 N N . LEU A 1 179 ? 5.133 -13.268 -15.636 1.00 87.00 179 LEU A N 1
ATOM 1391 C CA . LEU A 1 179 ? 4.968 -12.611 -16.931 1.00 87.00 179 LEU A CA 1
ATOM 1392 C C . LEU A 1 179 ? 6.255 -12.767 -17.756 1.00 87.00 179 LEU A C 1
ATOM 1394 O O . LEU A 1 179 ? 7.314 -12.335 -17.288 1.00 87.00 179 LEU A O 1
ATOM 1398 N N . PRO A 1 180 ? 6.188 -13.335 -18.983 1.00 76.50 180 PRO A N 1
ATOM 1399 C CA . PRO A 1 180 ? 7.368 -13.483 -19.813 1.00 76.50 180 PRO A CA 1
ATOM 1400 C C . PRO A 1 180 ? 8.006 -12.116 -19.976 1.00 76.50 180 PRO A C 1
ATOM 1402 O O . PRO A 1 180 ? 7.355 -11.156 -20.419 1.00 76.50 180 PRO A O 1
ATOM 1405 N N . ASN A 1 181 ? 9.265 -12.038 -19.548 1.00 66.44 181 ASN A N 1
ATOM 1406 C CA . ASN A 1 181 ? 10.092 -10.892 -19.826 1.00 66.44 181 ASN A CA 1
ATOM 1407 C C . ASN A 1 181 ? 10.307 -10.938 -21.330 1.00 66.44 181 ASN A C 1
ATOM 1409 O O . ASN A 1 181 ? 11.112 -11.728 -21.823 1.00 66.44 181 ASN A O 1
ATOM 1413 N N . LYS A 1 182 ? 9.532 -10.140 -22.065 1.00 55.22 182 LYS A N 1
ATOM 1414 C CA . LYS A 1 182 ? 9.794 -9.887 -23.472 1.00 55.22 182 LYS A CA 1
ATOM 1415 C C . LYS A 1 182 ? 11.053 -9.021 -23.508 1.00 55.22 182 LYS A C 1
ATOM 1417 O O . LYS A 1 182 ? 11.001 -7.850 -23.864 1.00 55.22 182 LYS A O 1
ATOM 1422 N N . LYS A 1 183 ? 12.206 -9.609 -23.153 1.00 44.66 183 LYS A N 1
ATOM 1423 C CA . LYS A 1 183 ? 13.427 -9.311 -23.888 1.00 44.66 183 LYS A CA 1
ATOM 1424 C C . LYS A 1 183 ? 12.972 -9.509 -25.322 1.00 44.66 183 LYS A C 1
ATOM 1426 O O . LYS A 1 183 ? 12.578 -10.625 -25.665 1.00 44.66 183 LYS A O 1
ATOM 1431 N N . ARG A 1 184 ? 12.834 -8.418 -26.090 1.00 41.00 184 ARG A N 1
ATOM 1432 C CA . ARG A 1 184 ? 12.724 -8.524 -27.547 1.00 41.00 184 ARG A CA 1
ATOM 1433 C C . ARG A 1 184 ? 13.741 -9.593 -27.895 1.00 41.00 184 ARG A C 1
ATOM 1435 O O . ARG A 1 184 ? 14.902 -9.439 -27.506 1.00 41.00 184 ARG A O 1
ATOM 1442 N N . GLY A 1 185 ? 13.261 -10.717 -28.429 1.00 31.28 185 GLY A N 1
ATOM 1443 C CA . GLY A 1 185 ? 14.156 -11.751 -28.899 1.00 31.28 185 GLY A CA 1
ATOM 1444 C C . GLY A 1 185 ? 15.236 -11.020 -29.671 1.00 31.28 185 GLY A C 1
ATOM 1445 O O . GLY A 1 185 ? 14.919 -10.138 -30.476 1.00 31.28 185 GLY A O 1
ATOM 1446 N N . LEU A 1 186 ? 16.492 -11.320 -29.333 1.00 34.31 186 LEU A N 1
ATOM 1447 C CA . LEU A 1 186 ? 17.556 -11.289 -30.322 1.00 34.31 186 LEU A CA 1
ATOM 1448 C C . LEU A 1 186 ? 16.892 -11.660 -31.635 1.00 34.31 186 LEU A C 1
ATOM 1450 O O . LEU A 1 186 ? 16.241 -12.704 -31.676 1.00 34.31 186 LEU A O 1
ATOM 1454 N N . PHE A 1 187 ? 16.923 -10.731 -32.589 1.00 33.16 187 PHE A N 1
ATOM 1455 C CA . PHE A 1 187 ? 16.449 -10.956 -33.940 1.00 33.16 187 PHE A CA 1
ATOM 1456 C C . PHE A 1 187 ? 17.028 -12.309 -34.344 1.00 33.16 187 PHE A C 1
ATOM 1458 O O . PHE A 1 187 ? 18.226 -12.438 -34.586 1.00 33.16 187 PHE A O 1
ATOM 1465 N N . GLU A 1 188 ? 16.202 -13.346 -34.261 1.00 30.75 188 GLU A N 1
ATOM 1466 C CA . GLU A 1 188 ? 16.517 -14.644 -34.799 1.00 30.75 188 GLU A CA 1
ATOM 1467 C C . GLU A 1 188 ? 16.576 -14.337 -36.280 1.00 30.75 188 GLU A C 1
ATOM 1469 O O . GLU A 1 188 ? 15.587 -13.889 -36.864 1.00 30.75 188 GLU A O 1
ATOM 1474 N N . SER A 1 189 ? 17.797 -14.360 -36.807 1.00 35.28 189 SER A N 1
ATOM 1475 C CA . SER A 1 189 ? 18.111 -14.067 -38.193 1.00 35.28 189 SER A CA 1
ATOM 1476 C C . SER A 1 189 ? 17.089 -14.782 -39.063 1.00 35.28 189 SER A C 1
ATOM 1478 O O . SER A 1 189 ? 17.152 -16.003 -39.203 1.00 35.28 189 SER A O 1
ATOM 1480 N N . SER A 1 190 ? 16.122 -14.026 -39.589 1.00 30.67 190 SER A N 1
ATOM 1481 C CA . SER A 1 190 ? 15.171 -14.543 -40.560 1.00 30.67 190 SER A CA 1
ATOM 1482 C C . SER A 1 190 ? 16.000 -15.070 -41.731 1.00 30.67 190 SER A C 1
ATOM 1484 O O . SER A 1 190 ? 16.731 -14.281 -42.334 1.00 30.67 190 SER A O 1
ATOM 1486 N N . PRO A 1 191 ? 15.937 -16.368 -42.069 1.00 32.22 191 PRO A N 1
ATOM 1487 C CA . PRO A 1 191 ? 16.695 -16.926 -43.179 1.00 32.22 191 PRO A CA 1
ATOM 1488 C C . PRO A 1 191 ? 15.999 -16.666 -44.521 1.00 32.22 191 PRO A C 1
ATOM 1490 O O . PRO A 1 191 ? 16.105 -17.470 -45.436 1.00 32.22 191 PRO A O 1
ATOM 1493 N N . ASN A 1 192 ? 15.261 -15.561 -44.653 1.00 29.94 192 ASN A N 1
ATOM 1494 C CA . ASN A 1 192 ? 14.529 -15.260 -45.873 1.00 29.94 192 ASN A CA 1
ATOM 1495 C C . ASN A 1 192 ? 14.577 -13.762 -46.189 1.00 29.94 192 ASN A C 1
ATOM 1497 O O . ASN A 1 192 ? 13.613 -13.024 -45.998 1.00 29.94 192 ASN A O 1
ATOM 1501 N N . CYS A 1 193 ? 15.745 -13.336 -46.666 1.00 33.44 193 CYS A N 1
ATOM 1502 C CA . CYS A 1 193 ? 15.925 -12.112 -47.443 1.00 33.44 193 CYS A CA 1
ATOM 1503 C C . CYS A 1 193 ? 16.340 -12.474 -48.878 1.00 33.44 193 CYS A C 1
ATOM 1505 O O . CYS A 1 193 ? 17.248 -11.870 -49.438 1.00 33.44 193 CYS A O 1
ATOM 1507 N N . ASP A 1 194 ? 15.669 -13.452 -49.486 1.00 30.45 194 ASP A N 1
ATOM 1508 C CA . ASP A 1 194 ? 15.703 -13.633 -50.935 1.00 30.45 194 ASP A CA 1
ATOM 1509 C C . ASP A 1 194 ? 14.669 -12.685 -51.550 1.00 30.45 194 ASP A C 1
ATOM 1511 O O . ASP A 1 194 ? 13.504 -13.044 -51.711 1.00 30.45 194 ASP A O 1
ATOM 1515 N N . SER A 1 195 ? 15.070 -11.431 -51.785 1.00 33.78 195 SER A N 1
ATOM 1516 C CA . SER A 1 195 ? 14.566 -10.536 -52.854 1.00 33.78 195 SER A CA 1
ATOM 1517 C C . SER A 1 195 ? 14.855 -9.056 -52.572 1.00 33.78 195 SER A C 1
ATOM 1519 O O . SER A 1 195 ? 13.962 -8.220 -52.523 1.00 33.78 195 SER A O 1
ATOM 1521 N N . PHE A 1 196 ? 16.133 -8.700 -52.474 1.00 31.08 196 PHE A N 1
ATOM 1522 C CA . PHE A 1 196 ? 16.601 -7.387 -52.935 1.00 31.08 196 PHE A CA 1
ATOM 1523 C C . PHE A 1 196 ? 17.887 -7.586 -53.745 1.00 31.08 196 PHE A C 1
ATOM 1525 O O . PHE A 1 196 ? 18.964 -7.084 -53.428 1.00 31.08 196 PHE A O 1
ATOM 1532 N N . ASP A 1 197 ? 17.749 -8.361 -54.823 1.00 29.53 197 ASP A N 1
ATOM 1533 C CA . ASP A 1 197 ? 18.707 -8.410 -55.924 1.00 29.53 197 ASP A CA 1
ATOM 1534 C C . ASP A 1 197 ? 18.702 -7.054 -56.631 1.00 29.53 197 ASP A C 1
ATOM 1536 O O . ASP A 1 197 ? 17.898 -6.777 -57.520 1.00 29.53 197 ASP A O 1
ATOM 1540 N N . GLY A 1 198 ? 19.581 -6.164 -56.181 1.00 28.05 198 GLY A N 1
ATOM 1541 C CA . GLY A 1 198 ? 19.625 -4.819 -56.732 1.00 28.05 198 GLY A CA 1
ATOM 1542 C C . GLY A 1 198 ? 20.790 -3.948 -56.305 1.00 28.05 198 GLY A C 1
ATOM 1543 O O . GLY A 1 198 ? 20.712 -2.756 -56.540 1.00 28.05 198 GLY A O 1
ATOM 1544 N N . LEU A 1 199 ? 21.854 -4.487 -55.705 1.00 30.70 199 LEU A N 1
ATOM 1545 C CA . LEU A 1 199 ? 23.139 -3.796 -55.535 1.00 30.70 199 LEU A CA 1
ATOM 1546 C C . LEU A 1 199 ? 24.221 -4.863 -55.346 1.00 30.70 199 LEU A C 1
ATOM 1548 O O . LEU A 1 199 ? 24.502 -5.315 -54.240 1.00 30.70 199 LEU A O 1
ATOM 1552 N N . LYS A 1 200 ? 24.815 -5.299 -56.462 1.00 30.75 200 LYS A N 1
ATOM 1553 C CA . LYS A 1 200 ? 26.030 -6.120 -56.470 1.00 30.75 200 LYS A CA 1
ATOM 1554 C C . LYS A 1 200 ? 27.141 -5.359 -55.742 1.00 30.75 200 LYS A C 1
ATOM 1556 O O . LYS A 1 200 ? 27.829 -4.543 -56.352 1.00 30.75 200 LYS A O 1
ATOM 1561 N N . SER A 1 201 ? 27.338 -5.639 -54.456 1.00 32.91 201 SER A N 1
ATOM 1562 C CA . SER A 1 201 ? 28.563 -5.278 -53.756 1.00 32.91 201 SER A CA 1
ATOM 1563 C C . SER A 1 201 ? 29.631 -6.319 -54.089 1.00 32.91 201 SER A C 1
ATOM 1565 O O . SER A 1 201 ? 29.536 -7.518 -53.830 1.00 32.91 201 SER A O 1
ATOM 1567 N N . SER A 1 202 ? 30.647 -5.831 -54.785 1.00 32.00 202 SER A N 1
ATOM 1568 C CA . SER A 1 202 ? 31.891 -6.526 -55.065 1.00 32.00 202 SER A CA 1
ATOM 1569 C C . SER A 1 202 ? 32.542 -7.010 -53.761 1.00 32.00 202 SER A C 1
ATOM 1571 O O . SER A 1 202 ? 32.791 -6.221 -52.852 1.00 32.00 202 SER A O 1
ATOM 1573 N N . LYS A 1 203 ? 32.870 -8.305 -53.715 1.00 34.19 203 LYS A N 1
ATOM 1574 C CA . LYS A 1 203 ? 33.682 -8.982 -52.694 1.00 34.19 203 LYS A CA 1
ATOM 1575 C C . LYS A 1 203 ? 34.944 -8.192 -52.305 1.00 34.19 203 LYS A C 1
ATOM 1577 O O . LYS A 1 203 ? 35.902 -8.149 -53.074 1.00 34.19 203 LYS A O 1
ATOM 1582 N N . ARG A 1 204 ? 34.970 -7.685 -51.070 1.00 29.41 204 ARG A N 1
ATOM 1583 C CA . ARG A 1 204 ? 36.095 -7.704 -50.110 1.00 29.41 204 ARG A CA 1
ATOM 1584 C C . ARG A 1 204 ? 35.556 -7.192 -48.774 1.00 29.41 204 ARG A C 1
ATOM 1586 O O . ARG A 1 204 ? 35.211 -6.022 -48.666 1.00 29.41 204 ARG A O 1
ATOM 1593 N N . GLU A 1 205 ? 35.450 -8.077 -47.787 1.00 39.56 205 GLU A N 1
ATOM 1594 C CA . GLU A 1 205 ? 35.090 -7.720 -46.412 1.00 39.56 205 GLU A CA 1
ATOM 1595 C C . GLU A 1 205 ? 36.181 -6.816 -45.822 1.00 39.56 205 GLU A C 1
ATOM 1597 O O . GLU A 1 205 ? 37.225 -7.277 -45.367 1.00 39.56 205 GLU A O 1
ATO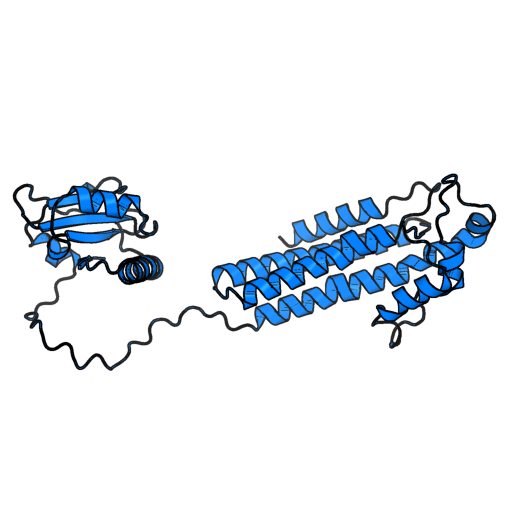M 1602 N N . LEU A 1 206 ? 35.946 -5.506 -45.882 1.00 34.31 206 LEU A N 1
ATOM 1603 C CA . LEU A 1 206 ? 36.582 -4.517 -45.024 1.00 34.31 206 LEU A CA 1
ATOM 1604 C C . LEU A 1 206 ? 35.586 -4.198 -43.912 1.00 34.31 206 LEU A C 1
ATOM 1606 O O . LEU A 1 206 ? 34.415 -3.928 -44.177 1.00 34.31 206 LEU A O 1
ATOM 1610 N N . THR A 1 207 ? 36.048 -4.220 -42.668 1.00 46.12 207 THR A N 1
ATOM 1611 C CA . THR A 1 207 ? 35.320 -3.686 -41.515 1.00 46.12 207 THR A CA 1
ATOM 1612 C C . THR A 1 207 ? 34.763 -2.286 -41.849 1.00 46.12 207 THR A C 1
ATOM 1614 O O . THR A 1 207 ? 35.495 -1.496 -42.449 1.00 46.12 207 THR A O 1
ATOM 1617 N N . PRO A 1 208 ? 33.511 -1.928 -41.481 1.00 56.47 208 PRO A N 1
ATOM 1618 C CA . PRO A 1 208 ? 32.868 -0.658 -41.872 1.00 56.47 208 PRO A CA 1
ATOM 1619 C C . PRO A 1 208 ? 33.721 0.601 -41.624 1.00 56.47 208 PRO A C 1
ATOM 1621 O O . PRO A 1 208 ? 33.705 1.547 -42.410 1.00 56.47 208 PRO A O 1
ATOM 1624 N N . ARG A 1 209 ? 34.557 0.574 -40.578 1.00 52.25 209 ARG A N 1
ATOM 1625 C CA . ARG A 1 209 ? 35.522 1.633 -40.246 1.00 52.25 209 ARG A CA 1
ATOM 1626 C C . ARG A 1 209 ? 36.663 1.779 -41.262 1.00 52.25 209 ARG A C 1
ATOM 1628 O O . ARG A 1 209 ? 37.103 2.894 -41.523 1.00 52.25 209 ARG A O 1
ATOM 1635 N N . ASP A 1 210 ? 37.148 0.684 -41.838 1.00 53.72 210 ASP A N 1
ATOM 1636 C CA . ASP A 1 210 ? 38.216 0.711 -42.846 1.00 53.72 210 ASP A CA 1
ATOM 1637 C C . ASP A 1 210 ? 37.671 1.032 -44.241 1.00 53.72 210 ASP A C 1
ATOM 1639 O O . ASP A 1 210 ? 38.365 1.664 -45.036 1.00 53.72 210 ASP A O 1
ATOM 1643 N N . ALA A 1 211 ? 36.401 0.704 -44.503 1.00 56.50 211 ALA A N 1
ATOM 1644 C CA . ALA A 1 211 ? 35.688 1.181 -45.684 1.00 56.50 211 ALA A CA 1
ATOM 1645 C C . ALA A 1 211 ? 35.544 2.714 -45.672 1.00 56.50 211 ALA A C 1
ATOM 1647 O O . ALA A 1 211 ? 35.762 3.354 -46.702 1.00 56.50 211 ALA A O 1
ATOM 1648 N N . LEU A 1 212 ? 35.264 3.316 -44.507 1.00 61.28 212 LEU A N 1
ATOM 1649 C CA . LEU A 1 212 ? 35.176 4.771 -44.372 1.00 61.28 212 LEU A CA 1
ATOM 1650 C C . LEU A 1 212 ? 36.512 5.478 -44.600 1.00 61.28 212 LEU A C 1
ATOM 1652 O O . LEU A 1 212 ? 36.535 6.453 -45.333 1.00 61.28 212 LEU A O 1
ATOM 1656 N N . LYS A 1 213 ? 37.637 4.972 -44.082 1.00 60.69 213 LYS A N 1
ATOM 1657 C CA . LYS A 1 213 ? 38.965 5.599 -44.291 1.00 60.69 213 LYS A CA 1
ATOM 1658 C C . LYS A 1 213 ? 39.347 5.799 -45.763 1.00 60.69 213 LYS A C 1
ATOM 1660 O O . LYS A 1 213 ? 40.223 6.601 -46.056 1.00 60.69 213 LYS A O 1
ATOM 1665 N N . SER A 1 214 ? 38.728 5.040 -46.666 1.00 58.09 214 SER A N 1
ATOM 1666 C CA . SER A 1 214 ? 38.963 5.110 -48.111 1.00 58.09 214 SER A CA 1
ATOM 1667 C C . SER A 1 214 ? 37.967 5.991 -48.880 1.00 58.09 214 SER A C 1
ATOM 1669 O O . SER A 1 214 ? 38.130 6.174 -50.084 1.00 58.09 214 SER A O 1
ATOM 1671 N N . ARG A 1 215 ? 36.929 6.522 -48.217 1.00 67.38 215 ARG A N 1
ATOM 1672 C CA . ARG A 1 215 ? 35.919 7.401 -48.825 1.00 67.38 215 ARG A CA 1
ATOM 1673 C C . ARG A 1 215 ? 36.288 8.870 -48.603 1.00 67.38 215 ARG A C 1
ATOM 1675 O O . ARG A 1 215 ? 36.706 9.246 -47.515 1.00 67.38 215 ARG A O 1
ATOM 1682 N N . HIS A 1 216 ? 36.055 9.703 -49.614 1.00 72.75 216 HIS A N 1
ATOM 1683 C CA . HIS A 1 216 ? 36.100 11.161 -49.484 1.00 72.75 216 HIS A CA 1
ATOM 1684 C C . HIS A 1 216 ? 34.748 11.658 -48.964 1.00 72.75 216 HIS A C 1
ATOM 1686 O O . HIS A 1 216 ? 33.749 11.581 -49.678 1.00 72.75 216 HIS A O 1
ATOM 1692 N N . PHE A 1 217 ? 34.696 12.132 -47.721 1.00 79.31 217 PHE A N 1
ATOM 1693 C CA . PHE A 1 217 ? 33.491 12.697 -47.112 1.00 79.31 217 PHE A CA 1
ATOM 1694 C C . PHE A 1 217 ? 33.853 13.810 -46.133 1.00 79.31 217 PHE A C 1
ATOM 1696 O O . PHE A 1 217 ? 34.931 13.801 -45.538 1.00 79.31 217 PHE A O 1
ATOM 1703 N N . ARG A 1 218 ? 32.921 14.739 -45.924 1.00 81.25 218 ARG A N 1
ATOM 1704 C CA . ARG A 1 218 ? 33.028 15.730 -44.854 1.00 81.25 218 ARG A CA 1
ATOM 1705 C C . ARG A 1 218 ? 32.459 15.135 -43.569 1.00 81.25 218 ARG A C 1
ATOM 1707 O O . ARG A 1 218 ? 31.334 14.634 -43.576 1.00 81.25 218 ARG A O 1
ATOM 1714 N N . LEU A 1 219 ? 33.223 15.168 -42.481 1.00 81.00 219 LEU A N 1
ATOM 1715 C CA . LEU A 1 219 ? 32.789 14.676 -41.173 1.00 81.00 219 LEU A CA 1
ATOM 1716 C C . LEU A 1 219 ? 32.258 15.836 -40.328 1.00 81.00 219 LEU A C 1
ATOM 1718 O O . LEU A 1 219 ? 32.985 16.787 -40.056 1.00 81.00 219 LEU A O 1
ATOM 1722 N N . LEU A 1 220 ? 31.013 15.730 -39.875 1.00 83.44 220 LEU A N 1
ATOM 1723 C CA . LEU A 1 220 ? 30.394 16.664 -38.936 1.00 83.44 220 LEU A CA 1
ATOM 1724 C C . LEU A 1 220 ? 30.037 15.926 -37.646 1.00 83.44 220 LEU A C 1
ATOM 1726 O O . LEU A 1 220 ? 29.680 14.753 -37.686 1.00 83.44 220 LEU A O 1
ATOM 1730 N N . GLY A 1 221 ? 30.128 16.598 -36.502 1.00 80.31 221 GLY A N 1
ATOM 1731 C CA . GLY A 1 221 ? 29.652 16.074 -35.221 1.00 80.31 221 GLY A CA 1
ATOM 1732 C C . GLY A 1 221 ? 28.427 16.844 -34.759 1.00 80.31 221 GLY A C 1
ATOM 1733 O O . GLY A 1 221 ? 28.450 18.073 -34.755 1.00 80.31 221 GLY A O 1
ATOM 1734 N N . TYR A 1 222 ? 27.385 16.128 -34.348 1.00 77.31 222 TYR A N 1
ATOM 1735 C CA . TYR A 1 222 ? 26.223 16.705 -33.682 1.00 77.31 222 TYR A CA 1
ATOM 1736 C C . TYR A 1 222 ? 26.187 16.209 -32.237 1.00 77.31 222 TYR A C 1
ATOM 1738 O O . TYR A 1 222 ? 25.981 15.023 -31.986 1.00 77.31 222 TYR A O 1
ATOM 1746 N N . ASP A 1 223 ? 26.471 17.125 -31.310 1.00 70.19 223 ASP A N 1
ATOM 1747 C CA . ASP A 1 223 ? 26.595 16.872 -29.864 1.00 70.19 223 ASP A CA 1
ATOM 1748 C C . ASP A 1 223 ? 27.592 15.753 -29.489 1.00 70.19 223 ASP A C 1
ATOM 1750 O O . ASP A 1 223 ? 27.559 15.142 -28.421 1.00 70.19 223 ASP A O 1
ATOM 1754 N N . VAL A 1 224 ? 28.530 15.464 -30.391 1.00 71.88 224 VAL A N 1
ATOM 1755 C CA . VAL A 1 224 ? 29.643 14.546 -30.148 1.00 71.88 224 VAL A CA 1
ATOM 1756 C C . VAL A 1 224 ? 30.834 15.358 -29.654 1.00 71.88 224 VAL A C 1
ATOM 1758 O O . VAL A 1 224 ? 31.105 16.444 -30.162 1.00 71.88 224 VAL A O 1
ATOM 1761 N N . GLY A 1 225 ? 31.558 14.819 -28.669 1.00 67.31 225 GLY A N 1
ATOM 1762 C CA . GLY A 1 225 ? 32.809 15.396 -28.173 1.00 67.31 225 GLY A CA 1
ATOM 1763 C C . GLY A 1 225 ? 33.946 15.365 -29.208 1.00 67.31 225 GLY A C 1
ATOM 1764 O O . GLY A 1 225 ? 33.748 15.574 -30.399 1.00 67.31 225 GLY A O 1
ATOM 1765 N N . ASN A 1 226 ? 35.181 15.102 -28.768 1.00 67.94 226 ASN A N 1
ATOM 1766 C CA . ASN A 1 226 ? 36.352 15.210 -29.644 1.00 67.94 226 ASN A CA 1
ATOM 1767 C C . ASN A 1 226 ? 36.329 14.207 -30.826 1.00 67.94 226 ASN A C 1
ATOM 1769 O O . ASN A 1 226 ? 36.696 13.039 -30.667 1.00 67.94 226 ASN A O 1
ATOM 1773 N N . LEU A 1 227 ? 35.963 14.689 -32.018 1.00 67.56 227 LEU A N 1
ATOM 1774 C CA . LEU A 1 227 ? 35.933 13.933 -33.277 1.00 67.56 227 LEU A CA 1
ATOM 1775 C C . LEU A 1 227 ? 37.317 13.424 -33.708 1.00 67.56 227 LEU A C 1
ATOM 1777 O O . LEU A 1 227 ? 37.404 12.385 -34.361 1.00 67.56 227 LEU A O 1
ATOM 1781 N N . GLU A 1 228 ? 38.404 14.090 -33.302 1.00 65.06 228 GLU A N 1
ATOM 1782 C CA . GLU A 1 228 ? 39.777 13.685 -33.644 1.00 65.06 228 GLU A CA 1
ATOM 1783 C C . GLU A 1 228 ? 40.115 12.293 -33.088 1.00 65.06 228 GLU A C 1
ATOM 1785 O O . GLU A 1 228 ? 40.887 11.539 -33.684 1.00 65.06 228 GLU A O 1
ATOM 1790 N N . SER A 1 229 ? 39.467 11.900 -31.984 1.00 67.00 229 SER A N 1
ATOM 1791 C CA . SER A 1 229 ? 39.639 10.581 -31.361 1.00 67.00 229 SER A CA 1
ATOM 1792 C C . SER A 1 229 ? 39.150 9.412 -32.230 1.00 67.00 229 SER A C 1
ATOM 1794 O O . SER A 1 229 ? 39.541 8.263 -32.005 1.00 67.00 229 SER A O 1
ATOM 1796 N N . LEU A 1 230 ? 38.336 9.684 -33.257 1.00 67.12 230 LEU A N 1
ATOM 1797 C CA . LEU A 1 230 ? 37.789 8.670 -34.161 1.00 67.12 230 LEU A CA 1
ATOM 1798 C C . LEU A 1 230 ? 38.803 8.215 -35.222 1.00 67.12 230 LEU A C 1
ATOM 1800 O O . LEU A 1 230 ? 38.642 7.126 -35.789 1.00 67.12 230 LEU A O 1
ATOM 1804 N N . GLY A 1 231 ? 39.864 8.997 -35.463 1.00 68.12 231 GLY A N 1
ATOM 1805 C CA . GLY A 1 231 ? 40.901 8.686 -36.453 1.00 68.12 231 GLY A CA 1
ATOM 1806 C C . GLY A 1 231 ? 40.382 8.654 -37.896 1.00 68.12 231 GLY A C 1
ATOM 1807 O O . GLY A 1 231 ? 40.881 7.872 -38.707 1.00 68.12 231 GLY A O 1
ATOM 1808 N N . LEU A 1 232 ? 39.350 9.448 -38.193 1.00 73.62 232 LEU A N 1
ATOM 1809 C CA . LEU A 1 232 ? 38.776 9.635 -39.527 1.00 73.62 232 LEU A CA 1
ATOM 1810 C C . LEU A 1 232 ? 39.262 10.972 -40.100 1.00 73.62 232 LEU A C 1
ATOM 1812 O O . LEU A 1 232 ? 39.311 11.966 -39.380 1.00 73.62 232 LEU A O 1
ATOM 1816 N N . GLN A 1 233 ? 39.628 10.997 -41.382 1.00 70.19 233 GLN A N 1
ATOM 1817 C CA . GLN A 1 233 ? 40.032 12.226 -42.069 1.00 70.19 233 GLN A CA 1
ATOM 1818 C C . GLN A 1 233 ? 38.806 12.868 -42.723 1.00 70.19 233 GLN A C 1
ATOM 1820 O O . GLN A 1 233 ? 38.104 12.203 -43.479 1.00 70.19 233 GLN A O 1
ATOM 1825 N N . SER A 1 234 ? 38.545 14.140 -42.408 1.00 78.50 234 SER A N 1
ATOM 1826 C CA . SER A 1 234 ? 37.487 14.933 -43.047 1.00 78.50 234 SER A CA 1
ATOM 1827 C C . SER A 1 234 ? 38.027 15.581 -44.319 1.00 78.50 234 SER A C 1
ATOM 1829 O O . SER A 1 234 ? 39.074 16.229 -44.282 1.00 78.50 234 SER A O 1
ATOM 1831 N N . ASP A 1 235 ? 37.310 15.429 -45.427 1.00 78.75 235 ASP A N 1
ATOM 1832 C CA . ASP A 1 235 ? 37.568 16.138 -46.677 1.00 78.75 235 ASP A CA 1
ATOM 1833 C C . ASP A 1 235 ? 36.523 17.244 -46.862 1.00 78.75 235 ASP A C 1
ATOM 1835 O O . ASP A 1 235 ? 35.367 16.994 -47.212 1.00 78.75 235 ASP A O 1
ATOM 1839 N N . GLU A 1 236 ? 36.936 18.492 -46.637 1.00 74.12 236 GLU A N 1
ATOM 1840 C CA . GLU A 1 236 ? 36.066 19.665 -46.770 1.00 74.12 236 GLU A CA 1
ATOM 1841 C C . GLU A 1 236 ? 35.558 19.884 -48.203 1.00 74.12 236 GLU A C 1
ATOM 1843 O O . GLU A 1 236 ? 34.574 20.594 -48.399 1.00 74.12 236 GLU A O 1
ATOM 1848 N N . SER A 1 237 ? 36.183 19.276 -49.215 1.00 70.19 237 SER A N 1
ATOM 1849 C CA . SER A 1 237 ? 35.769 19.401 -50.617 1.00 70.19 237 SER A CA 1
ATOM 1850 C C . SER A 1 237 ? 34.754 18.339 -51.063 1.00 70.19 237 SER A C 1
ATOM 1852 O O . SER A 1 237 ? 34.215 18.426 -52.169 1.00 70.19 237 SER A O 1
ATOM 1854 N N . ALA A 1 238 ? 34.463 17.351 -50.211 1.00 75.56 238 ALA A N 1
ATOM 1855 C CA . ALA A 1 238 ? 33.579 16.244 -50.546 1.00 75.56 238 ALA A CA 1
ATOM 1856 C C . ALA A 1 238 ? 32.090 16.638 -50.547 1.00 75.56 238 ALA A C 1
ATOM 1858 O O . ALA A 1 238 ? 31.619 17.397 -49.702 1.00 75.56 238 ALA A O 1
ATOM 1859 N N . GLN A 1 239 ? 31.330 16.063 -51.487 1.00 70.00 239 GLN A N 1
ATOM 1860 C CA . GLN A 1 239 ? 29.880 16.282 -51.612 1.00 70.00 239 GLN A CA 1
ATOM 1861 C C . GLN A 1 239 ? 29.032 15.389 -50.694 1.00 70.00 239 GLN A C 1
ATOM 1863 O O . GLN A 1 239 ? 27.861 15.686 -50.472 1.00 70.00 239 GLN A O 1
ATOM 1868 N N . SER A 1 240 ? 29.585 14.284 -50.191 1.00 77.62 240 SER A N 1
ATOM 1869 C CA . SER A 1 240 ? 28.924 13.421 -49.208 1.00 77.62 240 SER A CA 1
ATOM 1870 C C . SER A 1 240 ? 29.345 13.796 -47.796 1.00 77.62 240 SER A C 1
ATOM 1872 O O . SER A 1 240 ? 30.530 14.033 -47.541 1.00 77.62 240 SER A O 1
ATOM 1874 N N . VAL A 1 241 ? 28.390 13.787 -46.872 1.00 82.44 241 VAL A N 1
ATOM 1875 C CA . VAL A 1 241 ? 28.600 14.177 -45.478 1.00 82.44 241 VAL A CA 1
ATOM 1876 C C . VAL A 1 241 ? 28.265 13.025 -44.554 1.00 82.44 241 VAL A C 1
ATOM 1878 O O . VAL A 1 241 ? 27.223 12.385 -44.682 1.00 82.44 241 VAL A O 1
ATOM 1881 N N . VAL A 1 242 ? 29.154 12.782 -43.601 1.00 83.69 242 VAL A N 1
ATOM 1882 C CA . VAL A 1 242 ? 28.936 11.848 -42.501 1.00 83.69 242 VAL A CA 1
ATOM 1883 C C . VAL A 1 242 ? 28.711 12.670 -41.241 1.00 83.69 242 VAL A C 1
ATOM 1885 O O . VAL A 1 242 ? 29.570 13.461 -40.858 1.00 83.69 242 VAL A O 1
ATOM 1888 N N . VAL A 1 243 ? 27.564 12.485 -40.596 1.00 85.81 243 VAL A N 1
ATOM 1889 C CA . VAL A 1 243 ? 27.215 13.146 -39.338 1.00 85.81 243 VAL A CA 1
ATOM 1890 C C . VAL A 1 243 ? 27.358 12.141 -38.202 1.00 85.81 243 VAL A C 1
ATOM 1892 O O . VAL A 1 243 ? 26.607 11.171 -38.117 1.00 85.81 243 VAL A O 1
ATOM 1895 N N . ALA A 1 244 ? 28.344 12.360 -37.340 1.00 85.56 244 ALA A N 1
ATOM 1896 C CA . ALA A 1 244 ? 28.551 11.602 -36.120 1.00 85.56 244 ALA A CA 1
ATOM 1897 C C . ALA A 1 244 ? 27.573 12.057 -35.035 1.00 85.56 244 ALA A C 1
ATOM 1899 O O . ALA A 1 244 ? 27.441 13.256 -34.783 1.00 85.56 24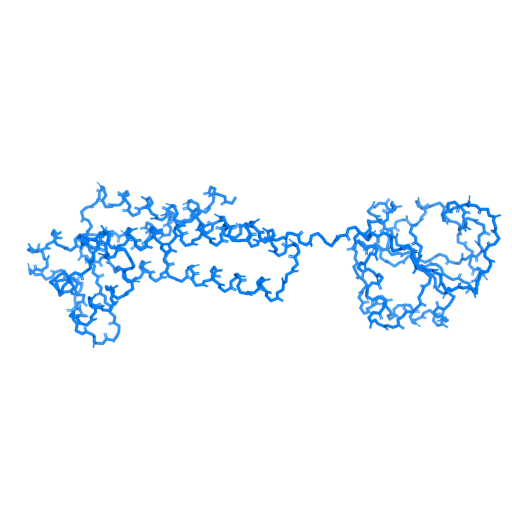4 ALA A O 1
ATOM 1900 N N . VAL A 1 245 ? 26.926 11.092 -34.383 1.00 87.62 245 VAL A N 1
ATOM 1901 C CA . VAL A 1 245 ? 25.940 11.307 -33.315 1.00 87.62 245 VAL A CA 1
ATOM 1902 C C . VAL A 1 245 ? 26.121 10.288 -32.199 1.00 87.62 245 VAL A C 1
ATOM 1904 O O . VAL A 1 245 ? 26.498 9.139 -32.437 1.00 87.62 245 VAL A O 1
ATOM 1907 N N . ASN A 1 246 ? 25.812 10.689 -30.971 1.00 87.62 246 ASN A N 1
ATOM 1908 C CA . ASN A 1 246 ? 25.794 9.778 -29.834 1.00 87.62 246 ASN A CA 1
ATOM 1909 C C . ASN A 1 246 ? 24.569 8.857 -29.913 1.00 87.62 246 ASN A C 1
ATOM 1911 O O . ASN A 1 246 ? 23.427 9.302 -29.869 1.00 87.62 246 ASN A O 1
ATOM 1915 N N . ALA A 1 247 ? 24.790 7.549 -29.987 1.00 85.19 247 ALA A N 1
ATOM 1916 C CA . ALA A 1 247 ? 23.721 6.573 -30.161 1.00 85.19 247 ALA A CA 1
ATOM 1917 C C . ALA A 1 247 ? 22.796 6.469 -28.934 1.00 85.19 247 ALA A C 1
ATOM 1919 O O . ALA A 1 247 ? 21.606 6.196 -29.084 1.00 85.19 247 ALA A O 1
ATOM 1920 N N . TRP A 1 248 ? 23.321 6.707 -27.725 1.00 81.50 248 TRP A N 1
ATOM 1921 C CA . TRP A 1 248 ? 22.546 6.643 -26.476 1.00 81.50 248 TRP A CA 1
ATOM 1922 C C . TRP A 1 248 ? 21.527 7.785 -26.331 1.00 81.50 248 TRP A C 1
ATOM 1924 O O . TRP A 1 248 ? 20.653 7.723 -25.464 1.00 81.50 248 TRP A O 1
ATOM 1934 N N . GLU A 1 249 ? 21.620 8.813 -27.174 1.00 83.75 249 GLU A N 1
ATOM 1935 C CA . GLU A 1 249 ? 20.652 9.896 -27.289 1.00 83.75 249 GLU A CA 1
ATOM 1936 C C . GLU A 1 249 ? 19.773 9.648 -28.519 1.00 83.75 249 GLU A C 1
ATOM 1938 O O . GLU A 1 249 ? 20.242 9.723 -29.652 1.00 83.75 249 GLU A O 1
ATOM 1943 N N . PRO A 1 250 ? 18.487 9.304 -28.339 1.00 78.69 250 PRO A N 1
ATOM 1944 C CA . PRO A 1 250 ? 17.588 9.076 -29.462 1.00 78.69 250 PRO A CA 1
ATOM 1945 C C . PRO A 1 250 ? 17.409 10.353 -30.295 1.00 78.69 250 PRO A C 1
ATOM 1947 O O . PRO A 1 250 ? 17.303 11.427 -29.700 1.00 78.69 250 PRO A O 1
ATOM 1950 N N . PRO A 1 251 ? 17.201 10.263 -31.622 1.00 81.88 251 PRO A N 1
ATOM 1951 C CA . PRO A 1 251 ? 17.033 11.449 -32.446 1.00 81.88 251 PRO A CA 1
ATOM 1952 C C . PRO A 1 251 ? 15.780 12.222 -32.022 1.00 81.88 251 PRO A C 1
ATOM 1954 O O . PRO A 1 251 ? 14.701 11.643 -31.808 1.00 81.88 251 PRO A O 1
ATOM 1957 N N . ILE A 1 252 ? 15.962 13.529 -31.861 1.00 83.38 252 ILE A N 1
ATOM 1958 C CA . ILE A 1 252 ? 14.940 14.523 -31.519 1.00 83.38 252 ILE A CA 1
ATOM 1959 C C . ILE A 1 252 ? 14.718 15.467 -32.708 1.00 83.38 252 ILE A C 1
ATOM 1961 O O . ILE A 1 252 ? 15.461 15.414 -33.681 1.00 83.38 252 ILE A O 1
ATOM 1965 N N . LEU A 1 253 ? 13.684 16.312 -32.650 1.00 79.75 253 LEU A N 1
ATOM 1966 C CA . LEU A 1 253 ? 13.301 17.185 -33.769 1.00 79.75 253 LEU A CA 1
ATOM 1967 C C . LEU A 1 253 ? 14.455 18.100 -34.229 1.00 79.75 253 LEU A C 1
ATOM 1969 O O . LEU A 1 253 ? 14.751 18.145 -35.417 1.00 79.75 253 LEU A O 1
ATOM 1973 N N . ASP A 1 254 ? 15.160 18.715 -33.276 1.00 79.75 254 ASP A N 1
ATOM 1974 C CA . ASP A 1 254 ? 16.284 19.632 -33.524 1.00 79.75 254 ASP A CA 1
ATOM 1975 C C . ASP A 1 254 ? 17.429 18.990 -34.329 1.00 79.75 254 ASP A C 1
ATOM 1977 O O . ASP A 1 254 ? 18.058 19.629 -35.168 1.00 79.75 254 ASP A O 1
ATOM 1981 N N . PHE A 1 255 ? 17.656 17.686 -34.148 1.00 85.81 255 PHE A N 1
ATOM 1982 C CA . PHE A 1 255 ? 18.647 16.956 -34.933 1.00 85.81 255 PHE A CA 1
ATOM 1983 C C . PHE A 1 255 ? 18.275 16.910 -36.422 1.00 85.81 255 PHE A C 1
ATOM 1985 O O . PHE A 1 255 ? 19.132 17.079 -37.286 1.00 85.81 255 PHE A O 1
ATOM 1992 N N . PHE A 1 256 ? 16.998 16.695 -36.743 1.00 84.75 256 PHE A N 1
ATOM 1993 C CA . PHE A 1 256 ? 16.551 16.679 -38.136 1.00 84.75 256 PHE A CA 1
ATOM 1994 C C . PHE A 1 256 ? 16.520 18.078 -38.740 1.00 84.75 256 PHE A C 1
ATOM 1996 O O . PHE A 1 256 ? 16.903 18.223 -39.899 1.00 84.75 256 PHE A O 1
ATOM 2003 N N . ASP A 1 257 ? 16.148 19.088 -37.952 1.00 80.00 257 ASP A N 1
ATOM 2004 C CA . ASP A 1 257 ? 16.226 20.487 -38.372 1.00 80.00 257 ASP A CA 1
ATOM 2005 C C . ASP A 1 257 ? 17.675 20.844 -38.731 1.00 80.00 257 ASP A C 1
ATOM 2007 O O . ASP A 1 257 ? 17.929 21.402 -39.797 1.00 80.00 257 ASP A O 1
ATOM 2011 N N . TYR A 1 258 ? 18.648 20.416 -37.919 1.00 82.94 258 TYR A N 1
ATOM 2012 C CA . TYR A 1 258 ? 20.070 20.540 -38.236 1.00 82.94 258 TYR A CA 1
ATOM 2013 C C . TYR A 1 258 ? 20.444 19.857 -39.561 1.00 82.94 258 TYR A C 1
ATOM 2015 O O . TYR A 1 258 ? 21.093 20.484 -40.400 1.00 82.94 258 TYR A O 1
ATOM 2023 N N . LEU A 1 259 ? 20.017 18.613 -39.803 1.00 84.25 259 LEU A N 1
ATOM 2024 C CA . LEU A 1 259 ? 20.293 17.939 -41.080 1.00 84.25 259 LEU A CA 1
ATOM 2025 C C . LEU A 1 259 ? 19.691 18.689 -42.275 1.00 84.25 259 LEU A C 1
ATOM 2027 O O . LEU A 1 259 ? 20.325 18.768 -43.329 1.00 84.25 259 LEU A O 1
ATOM 2031 N N . ASP A 1 260 ? 18.502 19.265 -42.109 1.00 82.00 260 ASP A N 1
ATOM 2032 C CA . ASP A 1 260 ? 17.828 20.035 -43.151 1.00 82.00 260 ASP A CA 1
ATOM 2033 C C . ASP A 1 260 ? 18.548 21.385 -43.408 1.00 82.00 260 ASP A C 1
ATOM 2035 O O . ASP A 1 260 ? 18.620 21.824 -44.560 1.00 82.00 260 ASP A O 1
ATOM 2039 N N . THR A 1 261 ? 19.200 21.998 -42.400 1.00 78.12 261 THR A N 1
ATOM 2040 C CA . THR A 1 261 ? 20.047 23.203 -42.599 1.00 78.12 261 THR A CA 1
ATOM 2041 C C . THR A 1 261 ? 21.270 22.963 -43.479 1.00 78.12 261 THR A C 1
ATOM 2043 O O . THR A 1 261 ? 21.786 23.910 -44.076 1.00 78.12 261 THR A O 1
ATOM 2046 N N . LEU A 1 262 ? 21.724 21.711 -43.611 1.00 80.88 262 LEU A N 1
ATOM 2047 C 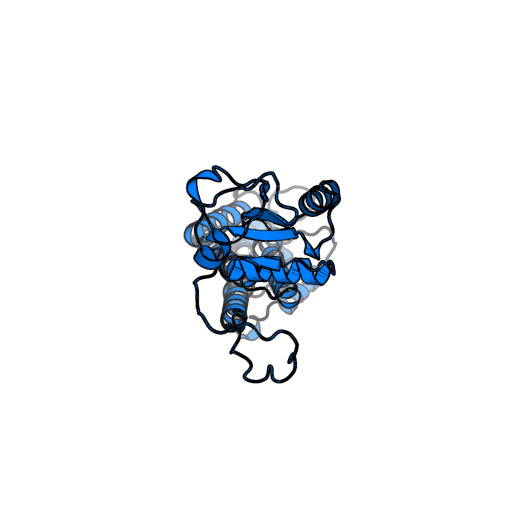CA . LEU A 1 262 ? 22.842 21.382 -44.492 1.00 80.88 262 LEU A CA 1
ATOM 2048 C C . LEU A 1 262 ? 22.480 21.548 -45.976 1.00 80.88 262 LEU A C 1
ATOM 2050 O O . LEU A 1 262 ? 23.375 21.584 -46.817 1.00 80.88 262 LEU A O 1
ATOM 2054 N N . GLY A 1 263 ? 21.187 21.646 -46.314 1.00 71.75 263 GLY A N 1
ATOM 2055 C CA . GLY A 1 263 ? 20.721 21.895 -47.680 1.00 71.75 263 GLY A CA 1
ATOM 2056 C C . GLY A 1 263 ? 21.059 20.775 -48.672 1.00 71.75 263 GLY A C 1
ATOM 2057 O O . GLY A 1 263 ? 21.068 21.009 -49.880 1.00 71.75 263 GLY A O 1
ATOM 2058 N N . MET A 1 264 ? 21.356 19.568 -48.179 1.00 72.44 264 MET A N 1
ATOM 2059 C CA . MET A 1 264 ? 21.726 18.403 -48.989 1.00 72.44 264 MET A CA 1
ATOM 2060 C C . MET A 1 264 ? 20.608 17.366 -49.040 1.00 72.44 264 MET A C 1
ATOM 2062 O O . MET A 1 264 ? 19.743 17.295 -48.169 1.00 72.44 264 MET A O 1
ATOM 2066 N N . SER A 1 265 ? 20.644 16.507 -50.061 1.00 69.69 265 SER A N 1
ATOM 2067 C CA . SER A 1 265 ? 19.707 15.384 -50.136 1.00 69.69 265 SER A CA 1
ATOM 2068 C C . SER A 1 265 ? 20.026 14.324 -49.074 1.00 69.69 265 SER A C 1
ATOM 2070 O O . SER A 1 265 ? 21.191 14.060 -48.785 1.00 69.69 265 SER A O 1
ATOM 2072 N N . GLN A 1 266 ? 19.005 13.632 -48.560 1.00 67.94 266 GLN A N 1
ATOM 2073 C CA . GLN A 1 266 ? 19.184 12.553 -47.571 1.00 67.94 266 GLN A CA 1
ATOM 2074 C C . GLN A 1 266 ? 20.123 11.436 -48.060 1.00 67.94 266 GLN A C 1
ATOM 2076 O O . GLN A 1 266 ? 20.838 10.841 -47.265 1.00 67.94 266 GLN A O 1
ATOM 2081 N N . LYS A 1 267 ? 20.197 11.201 -49.379 1.00 65.31 267 LYS A N 1
ATOM 2082 C CA . LYS A 1 267 ? 21.103 10.215 -49.997 1.00 65.31 267 LYS A CA 1
ATOM 2083 C C . LYS A 1 267 ? 22.585 10.597 -49.922 1.00 65.31 267 LYS A C 1
ATOM 2085 O O . LYS A 1 267 ? 23.434 9.750 -50.166 1.00 65.31 267 LYS A O 1
ATOM 2090 N N . GLN A 1 268 ? 22.889 11.865 -49.655 1.00 69.69 268 GLN A N 1
ATOM 2091 C CA . GLN A 1 268 ? 24.252 12.379 -49.496 1.00 69.69 268 GLN A CA 1
ATOM 2092 C C . GLN A 1 268 ? 24.665 12.480 -48.022 1.00 69.69 268 GLN A C 1
ATOM 2094 O O . GLN A 1 268 ? 25.813 12.821 -47.745 1.00 69.69 268 GLN A O 1
ATOM 2099 N N . ILE A 1 269 ? 23.746 12.184 -47.096 1.00 76.81 269 ILE A N 1
ATOM 2100 C CA . ILE A 1 269 ? 23.966 12.240 -45.654 1.00 76.81 269 ILE A CA 1
ATOM 2101 C C . ILE A 1 269 ? 23.999 10.810 -45.109 1.00 76.81 269 ILE A C 1
ATOM 2103 O O . ILE A 1 269 ? 23.028 10.061 -45.224 1.00 76.81 269 ILE A O 1
ATOM 2107 N N . ALA A 1 270 ? 25.108 10.454 -44.472 1.00 81.44 270 ALA A N 1
ATOM 2108 C CA . ALA A 1 270 ? 25.242 9.230 -43.697 1.00 81.44 270 ALA A CA 1
ATOM 2109 C C . ALA A 1 270 ? 25.334 9.560 -42.202 1.00 81.44 270 ALA A C 1
ATOM 2111 O O . ALA A 1 270 ? 25.934 10.560 -41.814 1.00 81.44 270 ALA A O 1
ATOM 2112 N N . LEU A 1 271 ? 24.751 8.718 -41.355 1.00 83.44 271 LEU A N 1
ATOM 2113 C CA . LEU A 1 271 ? 24.757 8.856 -39.903 1.00 83.44 271 LEU A CA 1
ATOM 2114 C C . LEU A 1 271 ? 25.745 7.868 -39.297 1.00 83.44 271 LEU A C 1
ATOM 2116 O O . LEU A 1 271 ? 25.625 6.668 -39.519 1.00 83.44 271 LEU A O 1
ATOM 2120 N N . LEU A 1 272 ? 26.699 8.361 -38.512 1.00 84.81 272 LEU A N 1
ATOM 2121 C CA . LEU A 1 272 ? 27.648 7.539 -37.768 1.00 84.81 272 LEU A CA 1
ATOM 2122 C C . LEU A 1 272 ? 27.227 7.484 -36.293 1.00 84.81 272 LEU A C 1
ATOM 2124 O O . LEU A 1 272 ? 27.375 8.467 -35.568 1.00 84.81 272 LEU A O 1
ATOM 2128 N N . LEU A 1 273 ? 26.705 6.337 -35.856 1.00 84.62 273 LEU A N 1
ATOM 2129 C CA . LEU A 1 273 ? 26.212 6.126 -34.494 1.00 84.62 273 LEU A CA 1
ATOM 2130 C C . LEU A 1 273 ? 27.355 5.722 -33.557 1.00 84.62 273 LEU A C 1
ATOM 2132 O O . LEU A 1 273 ? 27.930 4.641 -33.680 1.00 84.62 273 LEU A O 1
ATOM 2136 N N . LEU A 1 274 ? 27.650 6.568 -32.573 1.00 83.00 274 LEU A N 1
ATOM 2137 C CA . LEU A 1 274 ? 28.743 6.368 -31.625 1.00 83.00 274 LEU A CA 1
ATOM 2138 C C . LEU A 1 274 ? 28.233 5.910 -30.257 1.00 83.00 274 LEU A C 1
ATOM 2140 O O . LEU A 1 274 ? 27.326 6.492 -29.674 1.00 83.00 274 LEU A O 1
ATOM 2144 N N . GLY A 1 275 ? 28.853 4.871 -29.710 1.00 79.88 275 GLY A N 1
ATOM 2145 C CA . GLY A 1 275 ? 28.715 4.468 -28.314 1.00 79.88 275 GLY A CA 1
ATOM 2146 C C . GLY A 1 275 ? 29.615 5.286 -27.386 1.00 79.88 275 GLY A C 1
ATOM 2147 O O . GLY A 1 275 ? 30.474 6.055 -27.825 1.00 79.88 275 GLY A O 1
ATOM 2148 N N . VAL A 1 276 ? 29.424 5.115 -26.076 1.00 76.50 276 VAL A N 1
ATOM 2149 C CA . VAL A 1 276 ? 30.105 5.913 -25.042 1.00 76.50 276 VAL A CA 1
ATOM 2150 C C . VAL A 1 276 ? 31.625 5.912 -25.248 1.00 76.50 276 VAL A C 1
ATOM 2152 O O . VAL A 1 276 ? 32.264 4.856 -25.301 1.00 76.50 276 VAL A O 1
ATOM 2155 N N . GLY A 1 277 ? 32.205 7.112 -25.355 1.00 70.50 277 GLY A N 1
ATOM 2156 C CA . GLY A 1 277 ? 33.640 7.309 -25.584 1.00 70.50 277 GLY A CA 1
ATOM 2157 C C . GLY A 1 277 ? 34.110 6.997 -27.011 1.00 70.50 277 GLY A C 1
ATOM 2158 O O . GLY A 1 277 ? 35.252 6.573 -27.176 1.00 70.50 277 GLY A O 1
ATOM 2159 N N . GLY A 1 278 ? 33.244 7.142 -28.023 1.00 67.88 278 GLY A N 1
ATOM 2160 C CA . GLY A 1 278 ? 33.588 6.926 -29.438 1.00 67.88 278 GLY A CA 1
ATOM 2161 C C . GLY A 1 278 ? 33.737 5.451 -29.827 1.00 67.88 278 GLY A C 1
ATOM 2162 O O . GLY A 1 278 ? 34.352 5.124 -30.841 1.00 67.88 278 GLY A O 1
ATOM 2163 N N . LYS A 1 279 ? 33.216 4.543 -28.994 1.00 75.56 279 LYS A N 1
ATOM 2164 C CA . LYS A 1 279 ? 33.194 3.098 -29.255 1.00 75.56 279 LYS A CA 1
ATOM 2165 C C . LYS A 1 279 ? 32.006 2.735 -30.143 1.00 75.56 279 LYS A C 1
ATOM 2167 O O . LYS A 1 279 ? 31.160 3.571 -30.434 1.00 75.56 279 LYS A O 1
ATOM 2172 N N . ARG A 1 280 ? 31.913 1.464 -30.535 1.00 78.50 280 ARG A N 1
ATOM 2173 C CA . ARG A 1 280 ? 30.729 0.931 -31.217 1.00 78.50 280 ARG A CA 1
ATOM 2174 C C . ARG A 1 280 ? 29.471 1.172 -30.368 1.00 78.50 280 ARG A C 1
ATOM 2176 O O . ARG A 1 280 ? 29.488 0.900 -29.164 1.00 78.50 280 ARG A O 1
ATOM 2183 N N . ALA A 1 281 ? 28.406 1.663 -30.996 1.00 78.25 281 ALA A N 1
ATOM 2184 C CA . ALA A 1 281 ? 27.098 1.820 -30.366 1.00 78.25 281 ALA A CA 1
ATOM 2185 C C . ALA A 1 281 ? 26.514 0.473 -29.903 1.00 78.25 281 ALA A C 1
ATOM 2187 O O . ALA A 1 281 ? 26.803 -0.577 -30.483 1.00 78.25 281 ALA A O 1
ATOM 2188 N N . SER A 1 282 ? 25.696 0.493 -28.846 1.00 77.25 282 SER A N 1
ATOM 2189 C CA . SER A 1 282 ? 25.017 -0.720 -28.387 1.00 77.25 282 SER A CA 1
ATOM 2190 C C . SER A 1 282 ? 23.904 -1.113 -29.363 1.00 77.25 282 SER A C 1
ATOM 2192 O O . SER A 1 282 ? 23.246 -0.249 -29.943 1.00 77.25 282 SER A O 1
ATOM 2194 N N . ASP A 1 283 ? 23.648 -2.413 -29.523 1.00 76.69 283 ASP A N 1
ATOM 2195 C CA . ASP A 1 283 ? 22.604 -2.889 -30.443 1.00 76.69 283 ASP A CA 1
ATOM 2196 C C . ASP A 1 283 ? 21.202 -2.373 -30.049 1.00 76.69 283 ASP A C 1
ATOM 2198 O O . ASP A 1 283 ? 20.346 -2.178 -30.912 1.00 76.69 283 ASP A O 1
ATOM 2202 N N . SER A 1 284 ? 20.965 -2.089 -28.759 1.00 73.56 284 SER A N 1
ATOM 2203 C CA . SER A 1 284 ? 19.722 -1.460 -28.296 1.00 73.56 284 SER A CA 1
ATOM 2204 C C . SER A 1 284 ? 19.581 -0.012 -28.752 1.00 73.56 284 SER A C 1
ATOM 2206 O O . SER A 1 284 ? 18.487 0.391 -29.142 1.00 73.56 284 SER A O 1
ATOM 2208 N N . ASP A 1 285 ? 20.670 0.751 -28.718 1.00 78.06 285 ASP A N 1
ATOM 2209 C CA . ASP A 1 285 ? 20.671 2.158 -29.117 1.00 78.06 285 ASP A CA 1
ATOM 2210 C C . ASP A 1 285 ? 20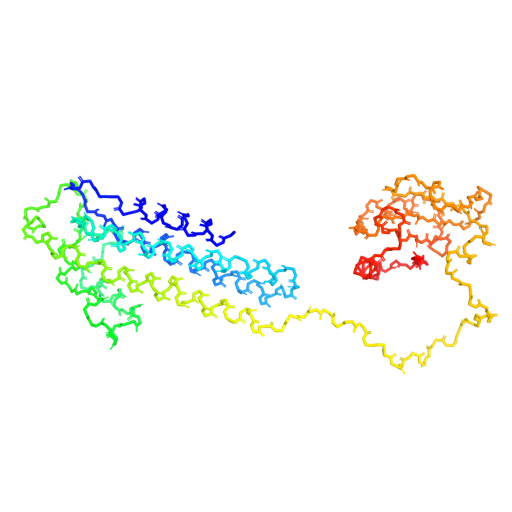.480 2.277 -30.632 1.00 78.06 285 ASP A C 1
ATOM 2212 O O . ASP A 1 285 ? 19.621 3.024 -31.098 1.00 78.06 285 ASP A O 1
ATOM 2216 N N . ILE A 1 286 ? 21.193 1.447 -31.401 1.00 79.31 286 ILE A N 1
ATOM 2217 C CA . ILE A 1 286 ? 21.057 1.365 -32.863 1.00 79.31 286 ILE A CA 1
ATOM 2218 C C . ILE A 1 286 ? 19.612 1.032 -33.251 1.00 79.31 286 ILE A C 1
ATOM 2220 O O . ILE A 1 286 ? 19.043 1.673 -34.132 1.00 79.31 286 ILE A O 1
ATOM 2224 N N . ALA A 1 287 ? 18.982 0.070 -32.570 1.00 75.06 287 ALA A N 1
ATOM 2225 C CA . ALA A 1 287 ? 17.598 -0.303 -32.849 1.00 75.06 287 ALA A CA 1
ATOM 2226 C C . ALA A 1 287 ? 16.602 0.842 -32.588 1.00 75.06 287 ALA A C 1
ATOM 2228 O O . ALA A 1 287 ? 15.648 0.999 -33.347 1.00 75.06 287 ALA A O 1
ATOM 2229 N N . ILE A 1 288 ? 16.813 1.650 -31.541 1.00 79.25 288 ILE A N 1
ATOM 2230 C CA . ILE A 1 288 ? 15.981 2.832 -31.252 1.00 79.25 288 ILE A CA 1
ATOM 2231 C C . ILE A 1 288 ? 16.139 3.888 -32.351 1.00 79.25 288 ILE A C 1
ATOM 2233 O O . ILE A 1 288 ? 15.153 4.501 -32.763 1.00 79.25 288 ILE A O 1
ATOM 2237 N N . TRP A 1 289 ? 17.366 4.095 -32.830 1.00 85.06 289 TRP A N 1
ATOM 2238 C CA . TRP A 1 289 ? 17.655 5.006 -33.935 1.00 85.06 289 TRP A CA 1
ATOM 2239 C C . TRP A 1 289 ? 16.958 4.574 -35.227 1.00 85.06 289 TRP A C 1
ATOM 2241 O O . TRP A 1 289 ? 16.257 5.382 -35.833 1.00 85.06 289 TRP A O 1
ATOM 2251 N N . LEU A 1 290 ? 17.084 3.303 -35.613 1.00 78.38 290 LEU A N 1
ATOM 2252 C CA . LEU A 1 290 ? 16.466 2.774 -36.833 1.00 78.38 290 LEU A CA 1
ATOM 2253 C C . LEU A 1 290 ? 14.930 2.854 -36.796 1.00 78.38 290 LEU A C 1
ATOM 2255 O O . LEU A 1 290 ? 14.333 3.341 -37.751 1.00 78.38 290 LEU A O 1
ATOM 2259 N N . ASP A 1 291 ? 14.302 2.469 -35.679 1.00 75.94 291 ASP A N 1
ATOM 2260 C CA . ASP A 1 291 ? 12.840 2.543 -35.492 1.00 75.94 291 ASP A CA 1
ATOM 2261 C C . ASP A 1 291 ? 12.317 3.983 -35.627 1.00 75.94 291 ASP A C 1
ATOM 2263 O O . ASP A 1 291 ? 11.306 4.240 -36.280 1.00 75.94 291 ASP A O 1
ATOM 2267 N N . LYS A 1 292 ? 13.037 4.960 -35.065 1.00 76.44 292 LYS A N 1
ATOM 2268 C CA . LYS A 1 292 ? 12.664 6.376 -35.184 1.00 76.44 292 LYS A CA 1
ATOM 2269 C C . LYS A 1 292 ? 12.836 6.924 -36.599 1.00 76.44 292 LYS A C 1
ATOM 2271 O O . LYS A 1 292 ? 11.997 7.705 -37.042 1.00 76.44 292 LYS A O 1
ATOM 2276 N N . LEU A 1 293 ? 13.900 6.540 -37.304 1.00 78.69 293 LEU A N 1
ATOM 2277 C CA . LEU A 1 293 ? 14.111 6.943 -38.698 1.00 78.69 293 LEU A CA 1
ATOM 2278 C C . LEU A 1 293 ? 13.003 6.396 -39.608 1.00 78.69 293 LEU A C 1
ATOM 2280 O O . LEU A 1 293 ? 12.473 7.135 -40.439 1.00 78.69 293 LEU A O 1
ATOM 2284 N N . GLU A 1 294 ? 12.599 5.143 -39.389 1.00 75.38 294 GLU A N 1
ATOM 2285 C CA . GLU A 1 294 ? 11.498 4.501 -40.109 1.00 75.38 294 GLU A CA 1
ATOM 2286 C C . GLU A 1 294 ? 10.153 5.194 -39.838 1.00 75.38 294 GLU A C 1
ATOM 2288 O O . GLU A 1 294 ? 9.439 5.542 -40.780 1.00 75.38 294 GLU A O 1
ATOM 2293 N N . GLN A 1 295 ? 9.833 5.485 -38.571 1.00 71.00 295 GLN A N 1
ATOM 2294 C CA . GLN A 1 295 ? 8.607 6.204 -38.188 1.00 71.00 295 GLN A CA 1
ATOM 2295 C C . GLN A 1 295 ? 8.504 7.592 -38.828 1.00 71.00 295 GLN A C 1
ATOM 2297 O O . GLN A 1 295 ? 7.410 8.036 -39.176 1.00 71.00 295 GLN A O 1
ATOM 2302 N N . LEU A 1 296 ? 9.637 8.273 -38.993 1.00 71.75 296 LEU A N 1
ATOM 2303 C CA . LEU A 1 296 ? 9.712 9.594 -39.615 1.00 71.75 296 LEU A CA 1
ATOM 2304 C C . LEU A 1 296 ? 9.830 9.535 -41.144 1.00 71.75 296 LEU A C 1
ATOM 2306 O O . LEU A 1 296 ? 9.937 10.583 -41.780 1.00 71.75 296 LEU A O 1
ATOM 2310 N N . GLN A 1 297 ? 9.813 8.333 -41.735 1.00 72.81 297 GLN A N 1
ATOM 2311 C CA . GLN A 1 297 ? 9.996 8.099 -43.170 1.00 72.81 297 GLN A CA 1
ATOM 2312 C C . GLN A 1 297 ? 11.277 8.751 -43.725 1.00 72.81 297 GLN A C 1
ATOM 2314 O O . GLN A 1 297 ? 11.325 9.189 -44.876 1.00 72.81 297 GLN A O 1
ATOM 2319 N N . LYS A 1 298 ? 12.326 8.834 -42.899 1.00 68.81 298 LYS A N 1
ATOM 2320 C CA . LYS A 1 298 ? 13.626 9.397 -43.269 1.00 68.81 298 LYS A CA 1
ATOM 2321 C C . LYS A 1 298 ? 14.573 8.259 -43.654 1.00 68.81 298 LYS A C 1
ATOM 2323 O O . LYS A 1 298 ? 14.735 7.305 -42.899 1.00 68.81 298 LYS A O 1
ATOM 2328 N N . VAL A 1 299 ? 15.223 8.362 -44.813 1.00 71.75 299 VAL A N 1
ATOM 2329 C CA . VAL A 1 299 ? 16.106 7.304 -45.332 1.00 71.75 299 VAL A CA 1
ATOM 2330 C C . VAL A 1 299 ? 17.538 7.828 -45.395 1.00 71.75 299 VAL A C 1
ATOM 2332 O O . VAL A 1 299 ? 17.899 8.537 -46.332 1.00 71.75 299 VAL A O 1
ATOM 2335 N N . TYR A 1 300 ? 18.347 7.463 -44.399 1.00 72.75 300 TYR A N 1
ATOM 2336 C CA . TYR A 1 300 ? 19.777 7.783 -44.317 1.00 72.75 300 TYR A CA 1
ATOM 2337 C C . TYR A 1 300 ? 20.619 6.498 -44.312 1.00 72.75 300 TYR A C 1
ATOM 2339 O O . TYR A 1 300 ? 20.167 5.461 -43.825 1.00 72.75 300 TYR A O 1
ATOM 2347 N N . GLU A 1 301 ? 21.853 6.556 -44.823 1.00 73.00 301 GLU A N 1
ATOM 2348 C CA . GLU A 1 301 ? 22.838 5.475 -44.634 1.00 73.00 301 GLU A CA 1
ATOM 2349 C C . GLU A 1 301 ? 23.294 5.490 -43.168 1.00 73.00 301 GLU A C 1
ATOM 2351 O O . GLU A 1 301 ? 23.775 6.513 -42.694 1.00 73.00 301 GLU A O 1
ATOM 2356 N N . VAL A 1 302 ? 23.129 4.387 -42.430 1.00 74.75 302 VAL A N 1
ATOM 2357 C CA . VAL A 1 302 ? 23.523 4.296 -41.012 1.00 74.75 302 VAL A CA 1
ATOM 2358 C C . VAL A 1 302 ? 24.786 3.451 -40.874 1.00 74.75 302 VAL A C 1
ATOM 2360 O O . VAL A 1 302 ? 24.840 2.317 -41.348 1.00 74.75 302 VAL A O 1
ATOM 2363 N N . ILE A 1 303 ? 25.791 4.004 -40.200 1.00 75.44 303 ILE A N 1
ATOM 2364 C CA . ILE A 1 303 ? 27.109 3.415 -39.968 1.00 75.44 303 ILE A CA 1
ATOM 2365 C C . ILE A 1 303 ? 27.336 3.279 -38.458 1.00 75.44 303 ILE A C 1
ATOM 2367 O O . ILE A 1 303 ? 26.963 4.162 -37.686 1.00 75.44 303 ILE A O 1
ATOM 2371 N N . VAL A 1 304 ? 27.935 2.161 -38.041 1.00 73.00 304 VAL A N 1
ATOM 2372 C CA . VAL A 1 304 ? 28.110 1.736 -36.639 1.00 73.00 304 VAL A CA 1
ATOM 2373 C C . VAL A 1 304 ? 29.557 1.342 -36.363 1.00 73.00 304 VAL A C 1
ATOM 2375 O O . VAL A 1 304 ? 30.170 0.708 -37.254 1.00 73.00 304 VAL A O 1
#

Foldseek 3Di:
DLVVLLVLLQVVLLVQQDDPVFFARAVVVCCCPNFPVLLVVLVVLLVVCVVVVALVSLVVNLVSLSSQQSSLVNSLVNLVVCLVPDLHFHAHEDPDPDQLQRVQVVLVVPQPCCVVDVLLGQDSVLSVLRYQDDDDRGRDPSNVVVSVSRSSNSSVSSSSSVVRRNVSSVVSSVVSVPPPSPPVPPPPPDPDPPDPPDDPDDDDDDDLLVVQQPDAEAEAEDPDPDPVVSVHDGHPPDQAYEYEYELQDADDPVNVVVVVVVVHDQARYAYEYAYDPRHDHDPVSVVSNVVVCVVVVRDHHYHD

Radius of gyration: 32.42 Å; chains: 1; bounding box: 67×42×88 Å

pLDDT: mean 80.84, std 18.22, range [28.05, 98.62]

Sequence (304 aa):
MVILGLFIGFGVSSGFLLYSGKELVNALLYLFFVVFLPALFSTVTLVLLLFRRDAKSLEGVKSSFLFGLFFSIGAFFALFITVATQDIAFGWATTLSIEPKKFSSFLNSIAIWKGICSSCVIDENLAQVSQITRLGGAVSTEQVAKAKELGEWWRYLAMATLIYGVVYRGLLLLFVSILPNKKRGLFESSPNCDSFDGLKSSKRELTPRDALKSRHFRLLGYDVGNLESLGLQSDESAQSVVVAVNAWEPPILDFFDYLDTLGMSQKQIALLLLGVGGKRASDSDIAIWLDKLEQLQKVYEVIV

Secondary structure (DSSP, 8-state):
-HHHHHHHHHHHHHHHT---SSS-EEHHHHIIIIIIHHHHHHHHHHHHHHHS--HHHHHHHHHHHHHHHHHHHHHHHHHHHHHHHS---EEB--SS---HHHHHHHHHHS-GGGGT-GGGS--HHHHHHTB--SS--SPPHHHHHTHHHHTTHHHHHHHHIIIIIIIHHHHHHHHHHHS-----------S-----------S----HHHHHHTS--EEEEES-S-GGGG-PPP-TT-S-EEEEEETTS---HHHHHHHHHTT--GGGEEEEEEETTTEEPPHHHHHHHHHHHHHTT---EEE-